Protein AF-0000000078660367 (afdb_homodimer)

Solvent-accessible surface area (backbone atoms only — not comparable to full-atom values): 18155 Å² total; per-residue (Å²): 134,78,57,42,52,46,72,55,34,45,74,37,27,48,28,30,34,44,88,49,56,69,55,36,52,47,38,38,34,71,37,34,50,36,22,35,24,38,32,41,74,70,44,60,52,44,83,22,24,36,65,85,37,79,41,81,41,31,26,25,40,30,41,22,33,45,68,86,26,30,40,34,44,38,43,75,71,57,86,40,66,42,62,78,33,76,95,57,39,44,58,52,28,72,33,31,39,29,27,62,30,91,43,56,67,60,50,52,52,17,35,53,75,37,49,29,42,68,42,33,38,28,29,35,81,94,72,12,34,38,36,30,27,34,54,26,66,70,67,80,46,62,31,39,63,47,39,36,33,43,32,18,67,26,87,66,46,67,59,54,54,48,50,45,45,59,50,30,80,77,49,84,73,66,69,45,72,35,73,61,125,133,78,55,41,53,46,74,56,34,46,75,37,26,48,28,31,33,41,88,49,56,70,58,37,53,47,38,39,36,70,38,34,49,38,21,34,24,40,33,40,72,70,43,59,51,44,84,21,23,35,66,85,37,78,40,81,40,31,26,24,41,30,42,23,32,44,67,85,27,30,39,33,43,35,43,76,71,57,87,39,66,41,62,81,33,77,94,57,39,43,56,51,27,74,33,31,39,29,26,63,30,91,43,56,67,58,49,52,52,19,34,53,74,38,48,30,40,69,41,33,39,28,31,36,82,95,72,12,34,37,37,29,25,33,54,27,64,70,67,74,39,59,32,34,64,47,41,37,32,43,32,17,68,28,88,66,46,67,60,54,52,48,50,46,44,58,51,32,79,76,50,83,72,67,69,47,72,35,74,61,124

Nearest PDB structures (foldseek):
  3gm5-assembly1_A-2  TM=8.190E-01  e=2.762E-11  Caldanaerobacter subterraneus subsp. tengcongensis MB4
  3oa4-assembly1_A-2  TM=7.201E-01  e=7.260E-07  Halalkalibacterium halodurans C-125
  7yvv-assembly1_A  TM=5.324E-01  e=6.145E-06  Amycolatopsis sp. Hca4
  3zgj-assembly2_B  TM=5.228E-01  e=5.538E-05  Streptomyces coelicolor A3(2)
  3zgj-assembly1_A  TM=4.991E-01  e=3.568E-05  Streptomyces coelicolor A3(2)

Organism: Novosphingobium aromaticivorans (strain ATCC 700278 / DSM 12444 / CCUG 56034 / CIP 105152 / NBRC 16084 / F199) (NCBI:txid279238)

Sequence (362 aa):
MTRAITQLGPVGQLAYLPQDFDAAVRYWTETMGVGPFYLMENVALGEAKYKGVPTGAVFSIAIAYWGDVQIELIRPENREPSIYTGEYAVTDGLHHICIFVESIEEARAACAEAGAEILVEGKVGADGEVIYVDPGARNGGGGPGHVIELLQNMTGADAIFQMIKDAGKDWDGTEPLRKLGMTRAITQLGPVGQLAYLPQDFDAAVRYWTETMGVGPFYLMENVALGEAKYKGVPTGAVFSIAIAYWGDVQIELIRPENREPSIYTGEYAVTDGLHHICIFVESIEEARAACAEAGAEILVEGKVGADGEVIYVDPGARNGGGGPGHVIELLQNMTGADAIFQMIKDAGKDWDGTEPLRKLG

pLDDT: mean 92.25, std 11.8, range [40.41, 98.81]

Foldseek 3Di:
DADALCRQAHQAEFEAEAPDQVVVLCCCCVVVNWFQWAKDFFDFFAQKDFQNHGKRWTKMWIWTDDVRHIYIYIGTPDAIDDCCHDPLNDHPDGSETEGEGQDVVSNVVNLVVLVWAWGMWGADPPHKIKTWTQSCVPVPDSPVHHTYMYIHDDPPVVVVVVVRHVCSPPPPSPCSYHYDD/DADALCVQAHQAEFEAEAPDQVVVLCCCCVVVNWFQWAKDFFDFFAQKDFQNHGKRWTKMWIWTDDVR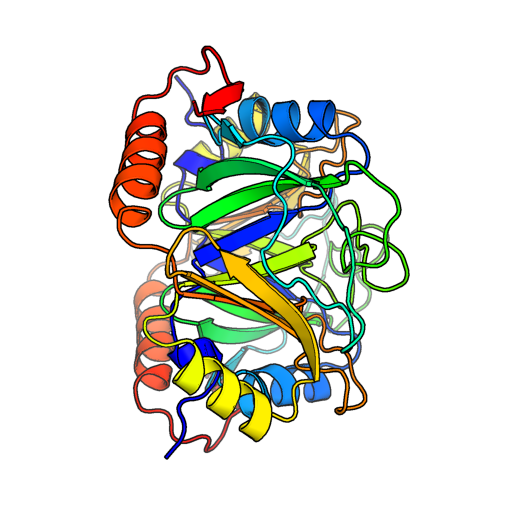HIYIYIGTPDAIDDCCHDPLNDHPDGSETEGEGQDVVSNVVNLVVLVWAWGMWGADPPHKIKTWTQSCVPVVCSPVHHTYMYIHDDPPVVVVRVVRHVCSPPPPSPCSYHYDD

InterPro domains:
  IPR029068 Glyoxalase/Bleomycin resistance protein/Dihydroxybiphenyl dioxygenase [G3DSA:3.10.180.10] (1-164)
  IPR029068 Glyoxalase/Bleomycin resistance protein/Dihydroxybiphenyl dioxygenase [SSF54593] (15-134)
  IPR037523 Vicinal oxygen chelate (VOC), core domain [PS51819] (10-153)
  IPR051785 Methylmalonyl-CoA/ethylmalonyl-CoA epimerase [PTHR43048] (7-154)

Structure (mmCIF, N/CA/C/O backbone):
data_AF-0000000078660367-model_v1
#
loop_
_entity.id
_entity.type
_entity.pdbx_description
1 polymer 'VOC domain-containing protein'
#
loop_
_atom_site.group_PDB
_atom_site.id
_atom_site.type_symbol
_atom_site.label_atom_id
_atom_site.label_alt_id
_atom_site.label_comp_id
_atom_site.label_asym_id
_atom_site.label_entity_id
_atom_site.label_seq_id
_atom_site.pdbx_PDB_ins_code
_atom_site.Cartn_x
_atom_site.Cartn_y
_atom_site.Cartn_z
_atom_site.occupancy
_atom_site.B_iso_or_equiv
_atom_site.auth_seq_id
_atom_site.auth_comp_id
_atom_site.auth_asym_id
_atom_site.auth_atom_id
_atom_site.pdbx_PDB_model_num
ATOM 1 N N . MET A 1 1 ? -22.844 -16.516 4.199 1 67.12 1 MET A N 1
ATOM 2 C CA . MET A 1 1 ? -22.547 -15.211 3.615 1 67.12 1 MET A CA 1
ATOM 3 C C . MET A 1 1 ? -21.062 -15.078 3.279 1 67.12 1 MET A C 1
ATOM 5 O O . MET A 1 1 ? -20.219 -15.469 4.07 1 67.12 1 MET A O 1
ATOM 9 N N . THR A 1 2 ? -20.703 -14.836 1.938 1 85.31 2 THR A N 1
ATOM 10 C CA . THR A 1 2 ? -19.344 -14.805 1.448 1 85.31 2 THR A CA 1
ATOM 11 C C . THR A 1 2 ? -18.594 -13.594 2.004 1 85.31 2 THR A C 1
ATOM 13 O O . THR A 1 2 ? -19.141 -12.492 2.061 1 85.31 2 THR A O 1
ATOM 16 N N . ARG A 1 3 ? -17.547 -13.93 2.586 1 92.94 3 ARG A N 1
ATOM 17 C CA . ARG A 1 3 ? -16.703 -12.852 3.102 1 92.94 3 ARG A CA 1
ATOM 18 C C . ARG A 1 3 ? -16.312 -11.883 1.99 1 92.94 3 ARG A C 1
ATOM 20 O O . ARG A 1 3 ? -16.125 -12.289 0.841 1 92.94 3 ARG A O 1
ATOM 27 N N . ALA A 1 4 ? -16.266 -10.57 2.363 1 95 4 ALA A N 1
ATOM 28 C CA . ALA A 1 4 ? -15.727 -9.594 1.421 1 95 4 ALA A CA 1
ATOM 29 C C . ALA A 1 4 ? -14.242 -9.844 1.174 1 95 4 ALA A C 1
ATOM 31 O O . ALA A 1 4 ? -13.578 -10.516 1.965 1 95 4 ALA A O 1
ATOM 32 N N . ILE A 1 5 ? -13.711 -9.273 0.104 1 95.81 5 ILE A N 1
ATOM 33 C CA . ILE A 1 5 ? -12.352 -9.523 -0.348 1 95.81 5 ILE A CA 1
ATOM 34 C C . ILE A 1 5 ? -11.367 -9.164 0.76 1 95.81 5 ILE A C 1
ATOM 36 O O . ILE A 1 5 ? -10.477 -9.953 1.09 1 95.81 5 ILE A O 1
ATOM 40 N N . THR A 1 6 ? -11.516 -7.992 1.412 1 95.88 6 THR A N 1
ATOM 41 C CA . THR A 1 6 ? -10.539 -7.531 2.391 1 95.88 6 THR A CA 1
ATOM 42 C C . THR A 1 6 ? -10.672 -8.305 3.699 1 95.88 6 THR A C 1
ATOM 44 O O . THR A 1 6 ? -9.789 -8.25 4.559 1 95.88 6 THR A O 1
ATOM 47 N N . GLN A 1 7 ? -11.758 -9.031 3.885 1 96.31 7 GLN A N 1
ATOM 48 C CA . GLN A 1 7 ? -11.953 -9.852 5.078 1 96.31 7 GLN A CA 1
ATOM 49 C C . GLN A 1 7 ? -11.172 -11.156 4.977 1 96.31 7 GLN A C 1
ATOM 51 O O . GLN A 1 7 ? -11.031 -11.875 5.969 1 96.31 7 GLN A O 1
ATOM 56 N N . LEU A 1 8 ? -10.656 -11.445 3.803 1 97.88 8 LEU A N 1
ATOM 57 C CA . LEU A 1 8 ? -9.953 -12.695 3.584 1 97.88 8 LEU A CA 1
ATOM 58 C C . LEU A 1 8 ? -8.539 -12.625 4.152 1 97.88 8 LEU A C 1
ATOM 60 O O . LEU A 1 8 ? -7.871 -13.656 4.301 1 97.88 8 LEU A O 1
ATOM 64 N N . GLY A 1 9 ? -8.055 -11.43 4.488 1 97.88 9 GLY A N 1
ATOM 65 C CA . GLY A 1 9 ? -6.738 -11.25 5.078 1 97.88 9 GLY A CA 1
ATOM 66 C C . GLY A 1 9 ? -6.27 -9.805 5.062 1 97.88 9 GLY A C 1
ATOM 67 O O . GLY A 1 9 ? -6.871 -8.961 4.402 1 97.88 9 GLY A O 1
ATOM 68 N N . PRO A 1 10 ? -5.25 -9.539 5.801 1 97.75 10 PRO A N 1
ATOM 69 C CA . PRO A 1 10 ? -4.684 -8.188 5.836 1 97.75 10 PRO A CA 1
ATOM 70 C C . PRO A 1 10 ? -3.918 -7.832 4.562 1 97.75 10 PRO A C 1
ATOM 72 O O . PRO A 1 10 ? -3.756 -8.68 3.682 1 97.75 10 PRO A O 1
ATOM 75 N N . VAL A 1 11 ? -3.562 -6.535 4.441 1 97.19 11 VAL A N 1
ATOM 76 C CA . VAL A 1 11 ? -2.576 -6.145 3.441 1 97.19 11 VAL A CA 1
ATOM 77 C C . VAL A 1 11 ? -1.27 -6.898 3.682 1 97.19 11 VAL A C 1
ATOM 79 O O . VAL A 1 11 ? -0.495 -6.547 4.574 1 97.19 11 VAL A O 1
ATOM 82 N N . GLY A 1 12 ? -1.023 -7.848 2.865 1 97.88 12 GLY A N 1
ATOM 83 C CA . GLY A 1 12 ? 0.126 -8.711 3.098 1 97.88 12 GLY A CA 1
ATOM 84 C C . GLY A 1 12 ? 1.366 -8.266 2.346 1 97.88 12 GLY A C 1
ATOM 85 O O . GLY A 1 12 ? 2.49 -8.531 2.777 1 97.88 12 GLY A O 1
ATOM 86 N N . GLN A 1 13 ? 1.121 -7.648 1.199 1 97.81 13 GLN A N 1
ATOM 87 C CA . GLN A 1 13 ? 2.232 -7.324 0.311 1 97.81 13 GLN A CA 1
ATOM 88 C C . GLN A 1 13 ? 1.899 -6.129 -0.577 1 97.81 13 GLN A C 1
ATOM 90 O O . GLN A 1 13 ? 0.788 -6.031 -1.102 1 97.81 13 GLN A O 1
ATOM 95 N N . LEU A 1 14 ? 2.758 -5.262 -0.644 1 95.25 14 LEU A N 1
ATOM 96 C CA . LEU A 1 14 ? 2.777 -4.227 -1.671 1 95.25 14 LEU A CA 1
ATOM 97 C C . LEU A 1 14 ? 3.791 -4.559 -2.76 1 95.25 14 LEU A C 1
ATOM 99 O O . LEU A 1 14 ? 4.996 -4.613 -2.498 1 95.25 14 LEU A O 1
ATOM 103 N N . ALA A 1 15 ? 3.281 -4.723 -3.969 1 94.88 15 ALA A N 1
ATOM 104 C CA . ALA A 1 15 ? 4.141 -5.176 -5.059 1 94.88 15 ALA A CA 1
ATOM 105 C C . ALA A 1 15 ? 4.336 -4.074 -6.098 1 94.88 15 ALA A C 1
ATOM 107 O O . ALA A 1 15 ? 3.393 -3.355 -6.43 1 94.88 15 ALA A O 1
ATOM 108 N N . TYR A 1 16 ? 5.516 -4.004 -6.582 1 92.19 16 TYR A N 1
ATOM 109 C CA . TYR A 1 16 ? 5.895 -2.986 -7.559 1 92.19 16 TYR A CA 1
ATOM 110 C C . TYR A 1 16 ? 6.523 -3.623 -8.789 1 92.19 16 TYR A C 1
ATOM 112 O O . TYR A 1 16 ? 7.184 -4.66 -8.695 1 92.19 16 TYR A O 1
ATOM 120 N N . LEU A 1 17 ? 6.316 -2.963 -9.914 1 91.81 17 LEU A N 1
ATOM 121 C CA . LEU A 1 17 ? 6.875 -3.336 -11.211 1 91.81 17 LEU A CA 1
ATOM 122 C C . LEU A 1 17 ? 7.785 -2.234 -11.742 1 91.81 17 LEU A C 1
ATOM 124 O O . LEU A 1 17 ? 7.402 -1.497 -12.656 1 91.81 17 LEU A O 1
ATOM 128 N N . PRO A 1 18 ? 9.023 -2.186 -11.18 1 91.38 18 PRO A N 1
ATOM 129 C CA . PRO A 1 18 ? 9.898 -1.071 -11.555 1 91.38 18 PRO A CA 1
ATOM 130 C C . PRO A 1 18 ? 10.398 -1.171 -13 1 91.38 18 PRO A C 1
ATOM 132 O O . PRO A 1 18 ? 10.672 -2.271 -13.484 1 91.38 18 PRO A O 1
ATOM 135 N N . GLN A 1 19 ? 10.539 0.002 -13.648 1 89.62 19 GLN A N 1
ATOM 136 C CA . GLN A 1 19 ? 11.18 0.055 -14.961 1 89.62 19 GLN A CA 1
ATOM 137 C C . GLN A 1 19 ? 12.664 -0.269 -14.859 1 89.62 19 GLN A C 1
ATOM 139 O O . GLN A 1 19 ? 13.242 -0.867 -15.766 1 89.62 19 GLN A O 1
ATOM 144 N N . ASP A 1 20 ? 13.25 0.177 -13.82 1 90.31 20 ASP A N 1
ATOM 145 C CA . ASP A 1 20 ? 14.648 -0.1 -13.484 1 90.31 20 ASP A CA 1
ATOM 146 C C . ASP A 1 20 ? 14.75 -0.875 -12.172 1 90.31 20 ASP A C 1
ATOM 148 O O . ASP A 1 20 ? 14.719 -0.282 -11.094 1 90.31 20 ASP A O 1
ATOM 152 N N . PHE A 1 21 ? 14.898 -2.168 -12.289 1 92.56 21 PHE A N 1
ATOM 153 C CA . PHE A 1 21 ? 14.859 -3.08 -11.156 1 92.56 21 PHE A CA 1
ATOM 154 C C . PHE A 1 21 ? 15.961 -2.746 -10.156 1 92.56 21 PHE A C 1
ATOM 156 O O . PHE A 1 21 ? 15.703 -2.621 -8.953 1 92.56 21 PHE A O 1
ATOM 163 N N . ASP A 1 22 ? 17.156 -2.562 -10.633 1 92.62 22 ASP A N 1
ATOM 164 C CA . ASP A 1 22 ? 18.297 -2.303 -9.758 1 92.62 22 ASP A CA 1
ATOM 165 C C . ASP A 1 22 ? 18.141 -0.972 -9.031 1 92.62 22 ASP A C 1
ATOM 167 O O . ASP A 1 22 ? 18.469 -0.864 -7.848 1 92.62 22 ASP A O 1
ATOM 171 N N . ALA A 1 23 ? 17.641 0.044 -9.703 1 91.12 23 ALA A N 1
ATOM 172 C CA . ALA A 1 23 ? 17.375 1.334 -9.07 1 91.12 23 ALA A CA 1
ATOM 173 C C . ALA A 1 23 ? 16.328 1.203 -7.969 1 91.12 23 ALA A C 1
ATOM 175 O O . ALA A 1 23 ? 16.422 1.855 -6.926 1 91.12 23 ALA A O 1
ATOM 176 N N . ALA A 1 24 ? 15.328 0.382 -8.219 1 92 24 ALA A N 1
ATOM 177 C CA . ALA A 1 24 ? 14.289 0.166 -7.215 1 92 24 ALA A CA 1
ATOM 178 C C . ALA A 1 24 ? 14.859 -0.514 -5.977 1 92 24 ALA A C 1
ATOM 180 O O . ALA A 1 24 ? 14.516 -0.147 -4.848 1 92 24 ALA A O 1
ATOM 181 N N . VAL A 1 25 ? 15.68 -1.506 -6.207 1 93.38 25 VAL A N 1
ATOM 182 C CA . VAL A 1 25 ? 16.312 -2.174 -5.074 1 93.38 25 VAL A CA 1
ATOM 183 C C . VAL A 1 25 ? 17.094 -1.156 -4.246 1 93.38 25 VAL A C 1
ATOM 185 O O . VAL A 1 25 ? 16.984 -1.128 -3.018 1 93.38 25 VAL A O 1
ATOM 188 N N . ARG A 1 26 ? 17.859 -0.319 -4.887 1 92.75 26 ARG A N 1
ATOM 189 C CA . ARG A 1 26 ? 18.641 0.693 -4.188 1 92.75 26 ARG A CA 1
ATOM 190 C C . ARG A 1 26 ? 17.75 1.658 -3.426 1 92.75 26 ARG A C 1
ATOM 192 O O . ARG A 1 26 ? 18.016 1.989 -2.27 1 92.75 26 ARG A O 1
ATOM 199 N N . TYR A 1 27 ? 16.703 2.062 -4.043 1 91.56 27 TYR A N 1
ATOM 200 C CA . TYR A 1 27 ? 15.758 2.982 -3.408 1 91.56 27 TYR A CA 1
ATOM 201 C C . TYR A 1 27 ? 15.188 2.385 -2.127 1 91.56 27 TYR A C 1
ATOM 203 O O . TYR A 1 27 ? 15.227 3.02 -1.069 1 91.56 27 TYR A O 1
ATOM 211 N N . TRP A 1 28 ? 14.719 1.203 -2.225 1 94 28 TRP A N 1
ATOM 212 C CA . TRP A 1 28 ? 14.023 0.6 -1.092 1 94 28 TRP A CA 1
ATOM 213 C C . TRP A 1 28 ? 15 0.249 0.024 1 94 28 TRP A C 1
ATOM 215 O O . TRP A 1 28 ? 14.648 0.316 1.206 1 94 28 TRP A O 1
ATOM 225 N N . THR A 1 29 ? 16.234 -0.074 -0.363 1 94.94 29 THR A N 1
ATOM 226 C CA . THR A 1 29 ? 17.203 -0.471 0.658 1 94.94 29 THR A CA 1
ATOM 227 C C . THR A 1 29 ? 17.922 0.748 1.226 1 94.94 29 THR A C 1
ATOM 229 O O . THR A 1 29 ? 17.859 1.008 2.43 1 94.94 29 THR A O 1
ATOM 232 N N . GLU A 1 30 ? 18.406 1.615 0.394 1 92.38 30 GLU A N 1
ATOM 233 C CA . GLU A 1 30 ? 19.281 2.695 0.831 1 92.38 30 GLU A CA 1
ATOM 234 C C . GLU A 1 30 ? 18.484 3.912 1.281 1 92.38 30 GLU A C 1
ATOM 236 O O . GLU A 1 30 ? 18.875 4.613 2.217 1 92.38 30 GLU A O 1
ATOM 241 N N . THR A 1 31 ? 17.391 4.188 0.609 1 92.38 31 THR A N 1
ATOM 242 C CA . THR A 1 31 ? 16.609 5.379 0.925 1 92.38 31 THR A CA 1
ATOM 243 C C . THR A 1 31 ? 15.547 5.066 1.972 1 92.38 31 THR A C 1
ATOM 245 O O . THR A 1 31 ? 15.461 5.746 2.996 1 92.38 31 THR A O 1
ATOM 248 N N . MET A 1 32 ? 14.852 4.004 1.789 1 93.94 32 MET A N 1
ATOM 249 C CA . MET A 1 32 ? 13.703 3.713 2.645 1 93.94 32 MET A CA 1
ATOM 250 C C . MET A 1 32 ? 14.117 2.84 3.826 1 93.94 32 MET A C 1
ATOM 252 O O . MET A 1 32 ? 13.461 2.857 4.871 1 93.94 32 MET A O 1
ATOM 256 N N . GLY A 1 33 ? 15.133 1.981 3.619 1 94.25 33 GLY A N 1
ATOM 257 C CA . GLY A 1 33 ? 15.617 1.133 4.699 1 94.25 33 GLY A CA 1
ATOM 258 C C . GLY A 1 33 ? 14.961 -0.235 4.719 1 94.25 33 GLY A C 1
ATOM 259 O O . GLY A 1 33 ? 15.023 -0.943 5.727 1 94.25 33 GLY A O 1
ATOM 260 N N . VAL A 1 34 ? 14.352 -0.598 3.66 1 96 34 VAL A N 1
ATOM 261 C CA . VAL A 1 34 ? 13.734 -1.914 3.547 1 96 34 VAL A CA 1
ATOM 262 C C . VAL A 1 34 ? 14.758 -2.926 3.039 1 96 34 VAL A C 1
ATOM 264 O O . VAL A 1 34 ? 15.383 -2.715 1.999 1 96 34 VAL A O 1
ATOM 267 N N . GLY A 1 35 ? 14.938 -4.098 3.744 1 97.25 35 GLY A N 1
ATOM 268 C CA . GLY A 1 35 ? 15.859 -5.129 3.291 1 97.25 35 GLY A CA 1
ATOM 269 C C . GLY A 1 35 ? 16.234 -6.109 4.383 1 97.25 35 GLY A C 1
ATOM 270 O O . GLY A 1 35 ? 15.797 -5.977 5.527 1 97.25 35 GLY A O 1
ATOM 271 N N . PRO A 1 36 ? 17.109 -7.125 4.105 1 98.25 36 PRO A N 1
ATOM 272 C CA . PRO A 1 36 ? 17.547 -7.414 2.738 1 98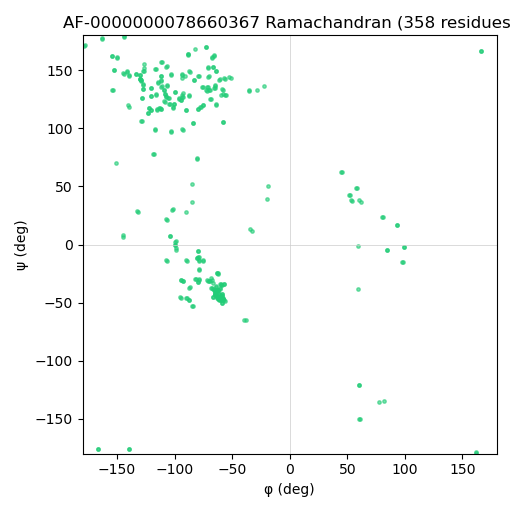.25 36 PRO A CA 1
ATOM 273 C C . PRO A 1 36 ? 16.438 -8.023 1.875 1 98.25 36 PRO A C 1
ATOM 275 O O . PRO A 1 36 ? 15.477 -8.578 2.404 1 98.25 36 PRO A O 1
ATOM 278 N N . PHE A 1 37 ? 16.562 -7.773 0.593 1 98.44 37 PHE A N 1
ATOM 279 C CA . PHE A 1 37 ? 15.68 -8.445 -0.356 1 98.44 37 PHE A CA 1
ATOM 280 C C . PHE A 1 37 ? 16.203 -9.836 -0.688 1 98.44 37 PHE A C 1
ATOM 282 O O . PHE A 1 37 ? 17.406 -10.031 -0.841 1 98.44 37 PHE A O 1
ATOM 289 N N . TYR A 1 38 ? 15.289 -10.781 -0.82 1 98.62 38 TYR A N 1
ATOM 290 C CA . TYR A 1 38 ? 15.594 -12.125 -1.308 1 98.62 38 TYR A CA 1
ATOM 291 C C . TYR A 1 38 ? 15.023 -12.336 -2.707 1 98.62 38 TYR A C 1
ATOM 293 O O . TYR A 1 38 ? 13.812 -12.219 -2.916 1 98.62 38 TYR A O 1
ATOM 301 N N . LEU A 1 39 ? 15.875 -12.68 -3.604 1 98.38 39 LEU A N 1
ATOM 302 C CA . LEU A 1 39 ? 15.57 -12.766 -5.027 1 98.38 39 LEU A CA 1
ATOM 303 C C . LEU A 1 39 ? 15.234 -14.203 -5.426 1 98.38 39 LEU A C 1
ATOM 305 O O . LEU A 1 39 ? 15.961 -15.133 -5.074 1 98.38 39 LEU A O 1
ATOM 309 N N . MET A 1 40 ? 14.133 -14.367 -6.02 1 97.12 40 MET A N 1
ATOM 310 C CA . MET A 1 40 ? 13.727 -15.586 -6.707 1 97.12 40 MET A CA 1
ATOM 311 C C . MET A 1 40 ? 13.609 -15.359 -8.211 1 97.12 40 MET A C 1
ATOM 313 O O . MET A 1 40 ? 12.742 -14.609 -8.656 1 97.12 40 MET A O 1
ATOM 317 N N . GLU A 1 41 ? 14.406 -16.047 -8.961 1 97.25 41 GLU A N 1
ATOM 318 C CA . GLU A 1 41 ? 14.5 -15.734 -10.383 1 97.25 41 GLU A CA 1
ATOM 319 C C . GLU A 1 41 ? 13.734 -16.75 -11.219 1 97.25 41 GLU A C 1
ATOM 321 O O . GLU A 1 41 ? 13.617 -17.922 -10.828 1 97.25 41 GLU A O 1
ATOM 326 N N . ASN A 1 42 ? 13.195 -16.234 -12.273 1 97.12 42 ASN A N 1
ATOM 327 C CA . ASN A 1 42 ? 12.57 -17.016 -13.328 1 97.12 42 ASN A CA 1
ATOM 328 C C . ASN A 1 42 ? 11.43 -17.875 -12.789 1 97.12 42 ASN A C 1
ATOM 330 O O . ASN A 1 42 ? 11.375 -19.078 -13.039 1 97.12 42 ASN A O 1
ATOM 334 N N . VAL A 1 43 ? 10.617 -17.234 -12.047 1 96.81 43 VAL A N 1
ATOM 335 C CA . VAL A 1 43 ? 9.406 -17.844 -11.516 1 96.81 43 VAL A CA 1
ATOM 336 C C . VAL A 1 43 ? 8.391 -18.047 -12.641 1 96.81 43 VAL A C 1
ATOM 338 O O . VAL A 1 43 ? 8.18 -17.156 -13.461 1 96.81 43 VAL A O 1
ATOM 341 N N . ALA A 1 44 ? 7.82 -19.234 -12.719 1 97.12 44 ALA A N 1
ATOM 342 C CA . ALA A 1 44 ? 6.715 -19.562 -13.617 1 97.12 44 ALA A CA 1
ATOM 343 C C . ALA A 1 44 ? 5.566 -20.219 -12.859 1 97.12 44 ALA A C 1
ATOM 345 O O . ALA A 1 44 ? 5.77 -21.219 -12.148 1 97.12 44 ALA A O 1
ATOM 346 N N . LEU A 1 45 ? 4.426 -19.656 -13.008 1 98.06 45 LEU A N 1
ATOM 347 C CA . LEU A 1 45 ? 3.262 -20.281 -12.391 1 98.06 45 LEU A CA 1
ATOM 348 C C . LEU A 1 45 ? 2.875 -21.562 -13.117 1 98.06 45 LEU A C 1
ATOM 350 O O . LEU A 1 45 ? 2.924 -21.625 -14.344 1 98.06 45 LEU A O 1
ATOM 354 N N . GLY A 1 46 ? 2.584 -22.625 -12.367 1 98.31 46 GLY A N 1
ATOM 355 C CA . GLY A 1 46 ? 2.025 -23.812 -12.984 1 98.31 46 GLY A CA 1
ATOM 356 C C . GLY A 1 46 ? 0.646 -23.578 -13.578 1 98.31 46 GLY A C 1
ATOM 357 O O . GLY A 1 46 ? -0.186 -22.891 -12.977 1 98.31 46 GLY A O 1
ATOM 358 N N . GLU A 1 47 ? 0.392 -24.109 -14.797 1 98.25 47 GLU A N 1
ATOM 359 C CA . GLU A 1 47 ? -0.901 -24.016 -15.461 1 98.25 47 GLU A CA 1
ATOM 360 C C . GLU A 1 47 ? -1.359 -22.562 -15.562 1 98.25 47 GLU A C 1
ATOM 362 O O . GLU A 1 47 ? -2.545 -22.266 -15.391 1 98.25 47 GLU A O 1
ATOM 367 N N . ALA A 1 48 ? -0.449 -21.734 -15.789 1 98.38 48 ALA A N 1
ATOM 368 C CA . ALA A 1 48 ? -0.7 -20.297 -15.766 1 98.38 48 ALA A CA 1
ATOM 369 C C . ALA A 1 48 ? -1.665 -19.891 -16.875 1 98.38 48 ALA A C 1
ATOM 371 O O . ALA A 1 48 ? -1.52 -20.328 -18.031 1 98.38 48 ALA A O 1
ATOM 372 N N . LYS A 1 49 ? -2.652 -19.062 -16.547 1 98.69 49 LYS A N 1
ATOM 373 C CA . LYS A 1 49 ? -3.537 -18.438 -17.516 1 98.69 49 LYS A CA 1
ATOM 374 C C . LYS A 1 49 ? -3.623 -16.938 -17.297 1 98.69 49 L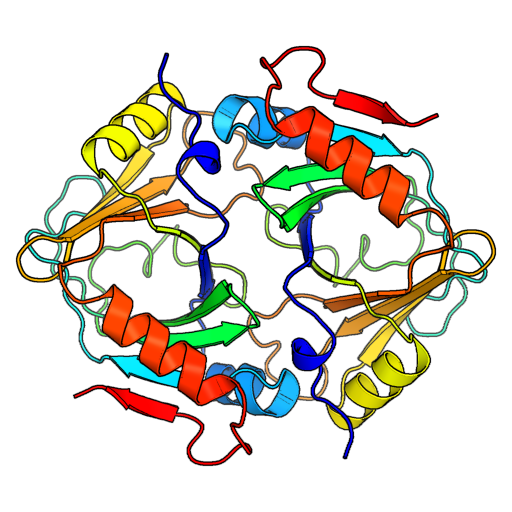YS A C 1
ATOM 376 O O . LYS A 1 49 ? -3.631 -16.469 -16.156 1 98.69 49 LYS A O 1
ATOM 381 N N . TYR A 1 50 ? -3.662 -16.203 -18.328 1 97.88 50 TYR A N 1
ATOM 382 C CA . TYR A 1 50 ? -3.977 -14.773 -18.375 1 97.88 50 TYR A CA 1
ATOM 383 C C . TYR A 1 50 ? -5.262 -14.523 -19.141 1 97.88 50 TYR A C 1
ATOM 385 O O . TYR A 1 50 ? -5.348 -14.836 -20.328 1 97.88 50 TYR A O 1
ATOM 393 N N . LYS A 1 51 ? -6.184 -14.039 -18.469 1 95.81 51 LYS A N 1
ATOM 394 C CA . LYS A 1 51 ? -7.516 -13.812 -19.016 1 95.81 51 LYS A CA 1
ATOM 395 C C . LYS A 1 51 ? -8.055 -15.078 -19.688 1 95.81 51 LYS A C 1
ATOM 397 O O . LYS A 1 51 ? -8.578 -15.023 -20.797 1 95.81 51 LYS A O 1
ATOM 402 N N . GLY A 1 52 ? -7.812 -16.109 -18.984 1 97.69 52 GLY A N 1
ATOM 403 C CA . GLY A 1 52 ? -8.398 -17.391 -19.375 1 97.69 52 GLY A CA 1
ATOM 404 C C . GLY A 1 52 ? -7.59 -18.125 -20.422 1 97.69 52 GLY A C 1
ATOM 405 O O . GLY A 1 52 ? -7.902 -19.266 -20.766 1 97.69 52 GLY A O 1
ATOM 406 N N . VAL A 1 53 ? -6.535 -17.516 -20.922 1 98.25 53 VAL A N 1
ATOM 407 C CA . VAL A 1 53 ? -5.719 -18.109 -21.984 1 98.25 53 VAL A CA 1
ATOM 408 C C . VAL A 1 53 ? -4.375 -18.547 -21.406 1 98.25 53 VAL A C 1
ATOM 410 O O . VAL A 1 53 ? -3.701 -17.781 -20.719 1 98.25 53 VAL A O 1
ATOM 413 N N . PRO A 1 54 ? -3.99 -19.828 -21.688 1 98.56 54 PRO A N 1
ATOM 414 C CA . PRO A 1 54 ? -2.688 -20.281 -21.188 1 98.56 54 PRO A CA 1
ATOM 415 C C . PRO A 1 54 ? -1.557 -19.312 -21.562 1 98.56 54 PRO A C 1
ATOM 417 O O . PRO A 1 54 ? -1.547 -18.766 -22.672 1 98.56 54 PRO A O 1
ATOM 420 N N . THR A 1 55 ? -0.57 -19.109 -20.672 1 98.25 55 THR A N 1
ATOM 421 C CA . THR A 1 55 ? 0.562 -18.219 -20.906 1 98.25 55 THR A CA 1
ATOM 422 C C . THR A 1 55 ? 1.85 -18.828 -20.344 1 98.25 55 THR A C 1
ATOM 424 O O . THR A 1 55 ? 1.816 -19.609 -19.391 1 98.25 55 THR A O 1
ATOM 427 N N . GLY A 1 56 ? 2.92 -18.516 -20.953 1 98.06 56 GLY A N 1
ATOM 428 C CA . GLY A 1 56 ? 4.238 -18.938 -20.5 1 98.06 56 GLY A CA 1
ATOM 429 C C . GLY A 1 56 ? 4.996 -17.828 -19.797 1 98.06 56 GLY A C 1
ATOM 430 O O . GLY A 1 56 ? 6.223 -17.75 -19.891 1 98.06 56 GLY A O 1
ATOM 431 N N . ALA A 1 57 ? 4.316 -16.906 -19.141 1 98.06 57 ALA A N 1
ATOM 432 C CA . ALA A 1 57 ? 4.938 -15.766 -18.469 1 98.06 57 ALA A CA 1
ATOM 433 C C . ALA A 1 57 ? 5.949 -16.219 -17.422 1 98.06 57 ALA A C 1
ATOM 435 O O . ALA A 1 57 ? 5.684 -17.141 -16.656 1 98.06 57 ALA A O 1
ATOM 436 N N . VAL A 1 58 ? 7.09 -15.602 -17.453 1 98.31 58 VAL A N 1
ATOM 437 C CA . VAL A 1 58 ? 8.172 -15.844 -16.516 1 98.31 58 VAL A CA 1
ATOM 438 C C . VAL A 1 58 ? 8.633 -14.523 -15.898 1 98.31 58 VAL A C 1
ATOM 440 O O . VAL A 1 58 ? 8.766 -13.523 -16.609 1 98.31 58 VAL A O 1
ATOM 443 N N . PHE A 1 59 ? 8.875 -14.516 -14.617 1 97.88 59 PHE A N 1
ATOM 444 C CA . PHE A 1 59 ? 9.289 -13.289 -13.945 1 97.88 59 PHE A CA 1
ATOM 445 C C . PHE A 1 59 ? 10.18 -13.602 -12.75 1 97.88 59 PHE A C 1
ATOM 447 O O . PHE A 1 59 ? 10.25 -14.75 -12.305 1 97.88 59 PHE A O 1
ATOM 454 N N . SER A 1 60 ? 10.891 -12.633 -12.328 1 97.94 60 SER A N 1
ATOM 455 C CA . SER A 1 60 ? 11.68 -12.672 -11.102 1 97.94 60 SER A CA 1
ATOM 456 C C . SER A 1 60 ? 11.117 -11.727 -10.055 1 97.94 60 SER A C 1
ATOM 458 O O . SER A 1 60 ? 10.555 -10.68 -10.391 1 97.94 60 SER A O 1
ATOM 460 N N . ILE A 1 61 ? 11.203 -12.133 -8.773 1 97.81 61 ILE A N 1
ATOM 461 C CA . ILE A 1 61 ? 10.703 -11.289 -7.691 1 97.81 61 ILE A CA 1
ATOM 462 C C . ILE A 1 61 ? 11.773 -11.148 -6.609 1 97.81 61 ILE A C 1
ATOM 464 O O . ILE A 1 61 ? 12.586 -12.055 -6.41 1 97.81 61 ILE A O 1
ATOM 468 N N . ALA A 1 62 ? 11.836 -10.047 -5.992 1 98.06 62 ALA A N 1
ATOM 469 C CA . ALA A 1 62 ? 12.602 -9.797 -4.777 1 98.06 62 ALA A CA 1
ATOM 470 C C . ALA A 1 62 ? 11.695 -9.344 -3.639 1 98.06 62 ALA A C 1
ATOM 472 O O . ALA A 1 62 ? 10.906 -8.414 -3.801 1 98.06 62 ALA A O 1
ATOM 473 N N . ILE A 1 63 ? 11.797 -10.023 -2.488 1 98.5 63 ILE A N 1
ATOM 474 C CA . ILE A 1 63 ? 10.883 -9.766 -1.385 1 98.5 63 ILE A CA 1
ATOM 475 C C . ILE A 1 63 ? 11.672 -9.312 -0.154 1 98.5 63 ILE A C 1
ATOM 477 O O . ILE A 1 63 ? 12.719 -9.883 0.159 1 98.5 63 ILE A O 1
ATOM 481 N N . ALA A 1 64 ? 11.258 -8.336 0.502 1 98.38 64 ALA A N 1
ATOM 482 C CA . ALA A 1 64 ? 11.672 -7.879 1.826 1 98.38 64 ALA A CA 1
ATOM 483 C C . ALA A 1 64 ? 10.477 -7.426 2.65 1 98.38 64 ALA A C 1
ATOM 485 O O . ALA A 1 64 ? 9.328 -7.594 2.23 1 98.38 64 ALA A O 1
ATOM 486 N N . TYR A 1 65 ? 10.742 -6.902 3.883 1 98.44 65 TYR A N 1
ATOM 487 C CA . TYR A 1 65 ? 9.617 -6.551 4.75 1 98.44 65 TYR A CA 1
ATOM 488 C C . TYR A 1 65 ? 9.742 -5.117 5.25 1 98.44 65 TYR A C 1
ATOM 490 O O . TYR A 1 65 ? 10.836 -4.672 5.605 1 98.44 65 TYR A O 1
ATOM 498 N N . TRP A 1 66 ? 8.703 -4.402 5.191 1 97.5 66 TRP A N 1
ATOM 499 C CA . TRP A 1 66 ? 8.414 -3.199 5.969 1 97.5 66 TRP A CA 1
ATOM 500 C C . TRP A 1 66 ? 7.438 -3.502 7.098 1 97.5 66 TRP A C 1
ATOM 502 O O . TRP A 1 66 ? 6.223 -3.516 6.887 1 97.5 66 TRP A O 1
ATOM 512 N N . GLY A 1 67 ? 7.996 -3.732 8.344 1 96.62 67 GLY A N 1
ATOM 513 C CA . GLY A 1 67 ? 7.148 -4.309 9.375 1 96.62 67 GLY A CA 1
ATOM 514 C C . GLY A 1 67 ? 6.59 -5.668 9 1 96.62 67 GLY A C 1
ATOM 515 O O . GLY A 1 67 ? 7.348 -6.574 8.641 1 96.62 67 GLY A O 1
ATOM 516 N N . ASP A 1 68 ? 5.289 -5.773 8.977 1 97.19 68 ASP A N 1
ATOM 517 C CA . ASP A 1 68 ? 4.645 -7.047 8.68 1 97.19 68 ASP A CA 1
ATOM 518 C C . ASP A 1 68 ? 4.195 -7.109 7.223 1 97.19 68 ASP A C 1
ATOM 520 O O . ASP A 1 68 ? 3.678 -8.133 6.77 1 97.19 68 ASP A O 1
ATOM 524 N N . VAL A 1 69 ? 4.414 -6.082 6.477 1 98.12 69 VAL A N 1
ATOM 525 C CA . VAL A 1 69 ? 3.992 -6.027 5.078 1 98.12 69 VAL A CA 1
ATOM 526 C C . VAL A 1 69 ? 5.176 -6.344 4.168 1 98.12 69 VAL A C 1
ATOM 528 O O . VAL A 1 69 ? 6.258 -5.777 4.324 1 98.12 69 VAL A O 1
ATOM 531 N N . GLN A 1 70 ? 4.996 -7.219 3.219 1 98.31 70 GLN A N 1
ATOM 532 C CA . GLN A 1 70 ? 6.035 -7.504 2.234 1 98.31 70 GLN A CA 1
ATOM 533 C C . GLN A 1 70 ? 6.129 -6.391 1.195 1 98.31 70 GLN A C 1
ATOM 535 O O . GLN A 1 70 ? 5.105 -5.879 0.732 1 98.31 70 GLN A O 1
ATOM 540 N N . ILE A 1 71 ? 7.297 -6.016 0.898 1 96.56 71 ILE A N 1
ATOM 541 C CA . ILE A 1 71 ? 7.586 -5.238 -0.302 1 96.56 71 ILE A CA 1
ATOM 542 C C . ILE A 1 71 ? 8.141 -6.156 -1.389 1 96.56 71 ILE A C 1
ATOM 544 O O . ILE A 1 71 ? 9.156 -6.828 -1.182 1 96.56 71 ILE A O 1
ATOM 548 N N . GLU A 1 72 ? 7.477 -6.199 -2.498 1 97.31 72 GLU A N 1
ATOM 549 C CA . GLU A 1 72 ? 7.898 -7.055 -3.604 1 97.31 72 GLU A CA 1
ATOM 550 C C . GLU A 1 72 ? 8.273 -6.23 -4.828 1 97.31 72 GLU A C 1
ATOM 552 O O . GLU A 1 72 ? 7.539 -5.324 -5.227 1 97.31 72 GLU A O 1
ATOM 557 N N . LEU A 1 73 ? 9.422 -6.508 -5.34 1 95.25 73 LEU A N 1
ATOM 558 C CA . LEU A 1 73 ? 9.875 -5.953 -6.613 1 95.25 73 LEU A CA 1
ATOM 559 C C . LEU A 1 73 ? 9.867 -7.02 -7.703 1 95.25 73 LEU A C 1
ATOM 561 O O . LEU A 1 73 ? 10.43 -8.102 -7.52 1 95.25 73 LEU A O 1
ATOM 565 N N . ILE A 1 74 ? 9.234 -6.727 -8.812 1 96.31 74 ILE A N 1
ATOM 566 C CA . ILE A 1 74 ? 9.023 -7.715 -9.867 1 96.31 74 ILE A CA 1
ATOM 567 C C . ILE A 1 74 ? 9.789 -7.305 -11.125 1 96.31 74 ILE A C 1
ATOM 569 O O . ILE A 1 74 ? 9.805 -6.129 -11.492 1 96.31 74 ILE A O 1
ATOM 573 N N . ARG A 1 75 ? 10.391 -8.234 -11.773 1 96.12 75 ARG A N 1
ATOM 574 C CA . ARG A 1 75 ? 11.055 -8.078 -13.07 1 96.12 75 ARG A CA 1
ATOM 575 C C . ARG A 1 75 ? 10.578 -9.133 -14.062 1 96.12 75 ARG A C 1
ATOM 577 O O . ARG A 1 75 ? 10.922 -10.312 -13.93 1 96.12 75 ARG A O 1
ATOM 584 N N . PRO A 1 76 ? 9.742 -8.719 -15.047 1 96.81 76 PRO A N 1
ATOM 585 C CA . PRO A 1 76 ? 9.383 -9.695 -16.078 1 96.81 76 PRO A CA 1
ATOM 586 C C . PRO A 1 76 ? 10.594 -10.203 -16.859 1 96.81 76 PRO A C 1
ATOM 588 O O . PRO A 1 76 ? 11.523 -9.438 -17.125 1 96.81 76 PRO A O 1
ATOM 591 N N . GLU A 1 77 ? 10.555 -11.492 -17.172 1 98 77 GLU A N 1
ATOM 592 C CA . GLU A 1 77 ? 11.703 -12.094 -17.844 1 98 77 GLU A CA 1
ATOM 593 C C . GLU A 1 77 ? 11.391 -12.375 -19.312 1 98 77 GLU A C 1
ATOM 595 O O . GLU A 1 77 ? 12.289 -12.719 -20.078 1 98 77 GLU A O 1
ATOM 600 N N . ASN A 1 78 ? 10.148 -12.32 -19.672 1 97.44 78 ASN A N 1
ATOM 601 C CA . ASN A 1 78 ? 9.727 -12.422 -21.062 1 97.44 78 ASN A CA 1
ATOM 602 C C . ASN A 1 78 ? 8.531 -11.523 -21.344 1 97.44 78 ASN A C 1
ATOM 604 O O . ASN A 1 78 ? 8.117 -10.742 -20.5 1 97.44 78 ASN A O 1
ATOM 608 N N . ARG A 1 79 ? 8.07 -11.516 -22.594 1 95.56 79 ARG A N 1
ATOM 609 C CA . ARG A 1 79 ? 7.023 -10.594 -23.016 1 95.56 79 ARG A CA 1
ATOM 610 C C . ARG A 1 79 ? 5.695 -11.312 -23.203 1 95.56 79 ARG A C 1
ATOM 612 O O . ARG A 1 79 ? 4.801 -10.812 -23.891 1 95.56 79 ARG A O 1
ATOM 619 N N . GLU A 1 80 ? 5.594 -12.5 -22.547 1 97.5 80 GLU A N 1
ATOM 620 C CA . GLU A 1 80 ? 4.34 -13.242 -22.641 1 97.5 80 GLU A CA 1
ATOM 621 C C . GLU A 1 80 ? 3.191 -12.469 -22 1 97.5 80 GLU A C 1
ATOM 623 O O . GLU A 1 80 ? 3.406 -11.695 -21.062 1 97.5 80 GLU A O 1
ATOM 628 N N . PRO A 1 81 ? 2.014 -12.656 -22.516 1 95.75 81 PRO A N 1
ATOM 629 C CA . PRO A 1 81 ? 0.878 -11.938 -21.938 1 95.75 81 PRO A CA 1
ATOM 630 C C . PRO A 1 81 ? 0.725 -12.188 -20.438 1 95.75 81 PRO A C 1
ATOM 632 O O . PRO A 1 81 ? 0.759 -13.344 -20 1 95.75 81 PRO A O 1
ATOM 635 N N . SER A 1 82 ? 0.626 -11.133 -19.703 1 95.31 82 SER A N 1
ATOM 636 C CA . SER A 1 82 ? 0.488 -11.164 -18.25 1 95.31 82 SER A CA 1
ATOM 637 C C . SER A 1 82 ? 0.071 -9.805 -17.703 1 95.31 82 SER A C 1
ATOM 639 O O . SER A 1 82 ? -0.173 -8.875 -18.469 1 95.31 82 SER A O 1
ATOM 641 N N . ILE A 1 83 ? 0.012 -9.734 -16.391 1 93.75 83 ILE A N 1
ATOM 642 C CA . ILE A 1 83 ? -0.3 -8.453 -15.766 1 93.75 83 ILE A CA 1
ATOM 643 C C . ILE A 1 83 ? 0.951 -7.578 -15.727 1 93.75 83 ILE A C 1
ATOM 645 O O . ILE A 1 83 ? 0.882 -6.402 -15.367 1 93.75 83 ILE A O 1
ATOM 649 N N . TYR A 1 84 ? 2.02 -8.148 -16.125 1 94.44 84 TYR A N 1
ATOM 650 C CA . TYR A 1 84 ? 3.275 -7.406 -16.109 1 94.44 84 TYR A CA 1
ATOM 651 C C . TYR A 1 84 ? 3.607 -6.852 -17.484 1 94.44 84 TYR A C 1
ATOM 653 O O . TYR A 1 84 ? 4.613 -6.156 -17.656 1 94.44 84 TYR A O 1
ATOM 661 N N . THR A 1 85 ? 2.715 -7.27 -18.375 1 90.19 85 THR A N 1
ATOM 662 C CA . THR A 1 85 ? 2.809 -6.766 -19.734 1 90.19 85 THR A CA 1
ATOM 663 C C . THR A 1 85 ? 1.482 -6.16 -20.188 1 90.19 85 THR A C 1
ATOM 665 O O . THR A 1 85 ? 0.439 -6.426 -19.578 1 90.19 85 THR A O 1
ATOM 668 N N . GLY A 1 86 ? 1.467 -5.254 -21.031 1 83.94 86 GLY A N 1
ATOM 669 C CA . GLY A 1 86 ? 0.241 -4.719 -21.609 1 83.94 86 GLY A CA 1
ATOM 670 C C . GLY A 1 86 ? -0.433 -3.695 -20.719 1 83.94 86 GLY A C 1
ATOM 671 O O . GLY A 1 86 ? 0.236 -2.854 -20.109 1 83.94 86 GLY A O 1
ATOM 672 N N . GLU A 1 87 ? -1.844 -3.826 -20.562 1 83.88 87 GLU A N 1
ATOM 673 C CA . GLU A 1 87 ? -2.648 -2.75 -20 1 83.88 87 GLU A CA 1
ATOM 674 C C . GLU A 1 87 ? -2.531 -2.719 -18.484 1 83.88 87 GLU A C 1
ATOM 676 O O . GLU A 1 87 ? -2.713 -1.67 -17.859 1 83.88 87 GLU A O 1
ATOM 681 N N . TYR A 1 88 ? -2.154 -3.809 -17.875 1 89 88 TYR A N 1
ATOM 682 C CA . TYR A 1 88 ? -2.109 -3.857 -16.422 1 89 88 TYR A CA 1
ATOM 683 C C . TYR A 1 88 ? -0.689 -3.645 -15.906 1 89 88 TYR A C 1
ATOM 685 O O . TYR A 1 88 ? -0.447 -3.664 -14.695 1 89 88 TYR A O 1
ATOM 693 N N . ALA A 1 89 ? 0.217 -3.406 -16.797 1 89.31 89 ALA A N 1
ATOM 694 C CA . ALA A 1 89 ? 1.617 -3.236 -16.422 1 89.31 89 ALA A CA 1
ATOM 695 C C . ALA A 1 89 ? 1.877 -1.829 -15.891 1 89.31 89 ALA A C 1
ATOM 697 O O . ALA A 1 89 ? 2.543 -1.025 -16.547 1 89.31 89 ALA A O 1
ATOM 698 N N . VAL A 1 90 ? 1.431 -1.572 -14.727 1 84.19 90 VAL A N 1
ATOM 699 C CA . VAL A 1 90 ? 1.655 -0.288 -14.07 1 84.19 90 VAL A CA 1
ATOM 700 C C . VAL A 1 90 ? 3.078 -0.23 -13.523 1 84.19 90 VAL A C 1
ATOM 702 O O . VAL A 1 90 ? 3.449 -1.031 -12.664 1 84.19 90 VAL A O 1
ATOM 705 N N . THR A 1 91 ? 3.764 0.767 -14.117 1 83.12 91 THR A N 1
ATOM 706 C CA . THR A 1 91 ? 5.137 0.926 -13.648 1 83.12 91 THR A CA 1
ATOM 707 C C . THR A 1 91 ? 5.27 2.17 -12.773 1 83.12 91 THR A C 1
ATOM 709 O O . THR A 1 91 ? 4.43 3.072 -12.836 1 83.12 91 THR A O 1
ATOM 712 N N . ASP A 1 92 ? 6.246 2.17 -11.852 1 70.12 92 ASP A N 1
ATOM 713 C CA . ASP A 1 92 ? 6.652 3.281 -10.992 1 70.12 92 ASP A CA 1
ATOM 714 C C . ASP A 1 92 ? 5.508 3.721 -10.078 1 70.12 92 ASP A C 1
ATOM 716 O O . ASP A 1 92 ? 5.242 4.914 -9.945 1 70.12 92 ASP A O 1
ATOM 720 N N . GLY A 1 93 ? 4.789 2.883 -9.656 1 80.88 93 GLY A N 1
ATOM 721 C CA . GLY A 1 93 ? 3.73 2.928 -8.656 1 80.88 93 GLY A CA 1
ATOM 722 C C . GLY A 1 93 ? 3.342 1.559 -8.141 1 80.88 93 GLY A C 1
ATOM 723 O O . GLY 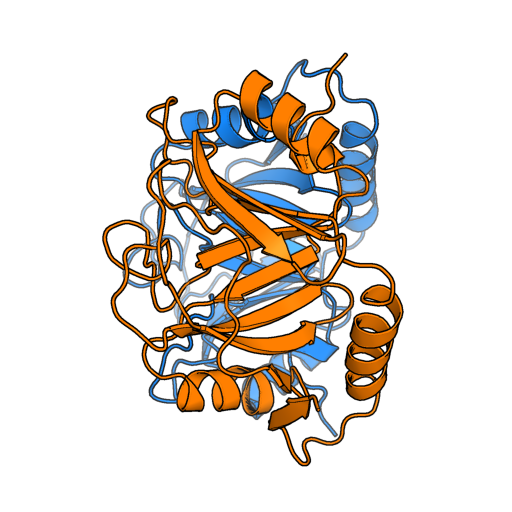A 1 93 ? 3.924 0.548 -8.539 1 80.88 93 GLY A O 1
ATOM 724 N N . LEU A 1 94 ? 2.426 1.606 -7.207 1 89.75 94 LEU A N 1
ATOM 725 C CA . LEU A 1 94 ? 1.943 0.338 -6.672 1 89.75 94 LEU A CA 1
ATOM 726 C C . LEU A 1 94 ? 1.235 -0.473 -7.754 1 89.75 94 LEU A C 1
ATOM 728 O O . LEU A 1 94 ? 0.288 0.009 -8.375 1 89.75 94 LEU A O 1
ATOM 732 N N . HIS A 1 95 ? 1.729 -1.633 -8.008 1 91.06 95 HIS A N 1
ATOM 733 C CA . HIS A 1 95 ? 1.188 -2.488 -9.062 1 91.06 95 HIS A CA 1
ATOM 734 C C . HIS A 1 95 ? -0 -3.299 -8.555 1 91.06 95 HIS A C 1
ATOM 736 O O . HIS A 1 95 ? -1.055 -3.326 -9.195 1 91.06 95 HIS A O 1
ATOM 742 N N . HIS A 1 96 ? 0.206 -4 -7.438 1 93.69 96 HIS A N 1
ATOM 743 C CA . HIS A 1 96 ? -0.886 -4.758 -6.836 1 93.69 96 HIS A CA 1
ATOM 744 C C . HIS A 1 96 ? -0.665 -4.945 -5.34 1 93.69 96 HIS A C 1
ATOM 746 O O . HIS A 1 96 ? 0.435 -4.707 -4.832 1 93.69 96 HIS A O 1
ATOM 752 N N . ILE A 1 97 ? -1.711 -5.273 -4.668 1 95.25 97 ILE A N 1
ATOM 753 C CA . ILE A 1 97 ? -1.679 -5.66 -3.262 1 95.25 97 ILE A CA 1
ATOM 754 C C . ILE A 1 97 ? -2.012 -7.145 -3.129 1 95.25 97 ILE A C 1
ATOM 756 O O . ILE A 1 97 ? -2.922 -7.645 -3.793 1 95.25 97 ILE A O 1
ATOM 760 N N . CYS A 1 98 ? -1.246 -7.852 -2.287 1 97.44 98 CYS A N 1
ATOM 761 C CA . CYS A 1 98 ? -1.48 -9.281 -2.127 1 97.44 98 CYS A CA 1
ATOM 762 C C . CYS A 1 98 ? -2.082 -9.586 -0.759 1 97.44 98 CYS A C 1
ATOM 764 O O . CYS A 1 98 ? -1.637 -9.039 0.253 1 97.44 98 CYS A O 1
ATOM 766 N N . ILE A 1 99 ? -3.09 -10.367 -0.769 1 98.19 99 ILE A N 1
ATOM 767 C CA . ILE A 1 99 ? -3.65 -11 0.419 1 98.19 99 ILE A CA 1
ATOM 768 C C . ILE A 1 99 ? -3.252 -12.469 0.456 1 98.19 99 ILE A C 1
ATOM 770 O O . ILE A 1 99 ? -3.506 -13.211 -0.495 1 98.19 99 ILE A O 1
ATOM 774 N N . PHE A 1 100 ? -2.592 -12.883 1.477 1 98.56 100 PHE A N 1
ATOM 775 C CA . PHE A 1 100 ? -2.354 -14.305 1.693 1 98.56 100 PHE A CA 1
ATOM 776 C C . PHE A 1 100 ? -3.584 -14.977 2.291 1 98.56 100 PHE A C 1
ATOM 778 O O . PHE A 1 100 ? -3.98 -14.664 3.416 1 98.56 100 PHE A O 1
ATOM 785 N N . VAL A 1 101 ? -4.18 -15.93 1.561 1 98.5 101 VAL A N 1
ATOM 786 C CA . VAL A 1 101 ? -5.473 -16.469 1.957 1 98.5 101 VAL A CA 1
ATOM 787 C C . VAL A 1 101 ? -5.309 -17.922 2.402 1 98.5 101 VAL A C 1
ATOM 789 O O . VAL A 1 101 ? -4.359 -18.594 1.995 1 98.5 101 VAL A O 1
ATOM 792 N N . GLU A 1 102 ? -6.238 -18.375 3.203 1 97.12 102 GLU A N 1
ATOM 793 C CA . GLU A 1 102 ? -6.242 -19.75 3.674 1 97.12 102 GLU A CA 1
ATOM 794 C C . GLU A 1 102 ? -6.855 -20.688 2.637 1 97.12 102 GLU A C 1
ATOM 796 O O . GLU A 1 102 ? -6.5 -21.859 2.568 1 97.12 102 GLU A O 1
ATOM 801 N N . SER A 1 103 ? -7.754 -20.188 1.859 1 97.94 103 SER A N 1
ATOM 802 C CA . SER A 1 103 ? -8.484 -20.984 0.883 1 97.94 103 SER A CA 1
ATOM 803 C C . SER A 1 103 ? -8.68 -20.219 -0.424 1 97.94 103 SER A C 1
ATOM 805 O O . SER A 1 103 ? -9.375 -19.203 -0.46 1 97.94 103 SER A O 1
ATOM 807 N N . ILE A 1 104 ? -8.148 -20.781 -1.484 1 98.56 104 ILE A N 1
ATOM 808 C CA . ILE A 1 104 ? -8.281 -20.156 -2.795 1 98.56 104 ILE A CA 1
ATOM 809 C C . ILE A 1 104 ? -9.734 -20.266 -3.266 1 98.56 104 ILE A C 1
ATOM 811 O O .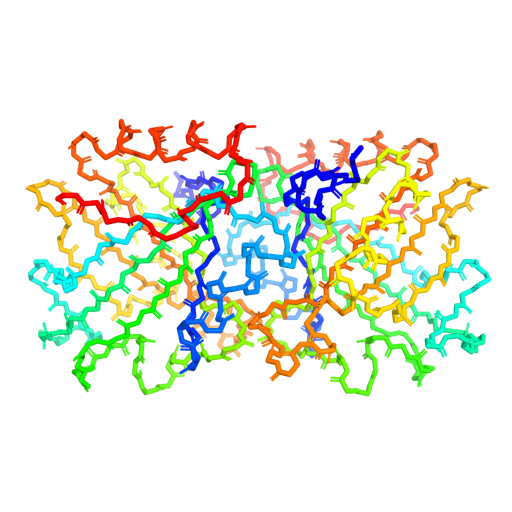 ILE A 1 104 ? -10.234 -19.359 -3.951 1 98.56 104 ILE A O 1
ATOM 815 N N . GLU A 1 105 ? -10.398 -21.281 -2.885 1 98.25 105 GLU A N 1
ATOM 816 C CA . GLU A 1 105 ? -11.805 -21.438 -3.234 1 98.25 105 GLU A CA 1
ATOM 817 C C . GLU A 1 105 ? -12.648 -20.312 -2.629 1 98.25 105 GLU A C 1
ATOM 819 O O . GLU A 1 105 ? -13.492 -19.734 -3.312 1 98.25 105 GLU A O 1
ATOM 824 N N . GLU A 1 106 ? -12.398 -20.047 -1.402 1 98.5 106 GLU A N 1
ATOM 825 C CA . GLU A 1 106 ? -13.102 -18.953 -0.759 1 98.5 106 GLU A CA 1
ATOM 826 C C . GLU A 1 106 ? -12.781 -17.609 -1.435 1 98.5 106 GLU A C 1
ATOM 828 O O . GLU A 1 106 ? -13.656 -16.766 -1.594 1 98.5 106 GLU A O 1
ATOM 833 N N . ALA A 1 107 ? -11.539 -17.469 -1.789 1 98.5 107 ALA A N 1
ATOM 834 C CA . ALA A 1 107 ? -11.117 -16.25 -2.473 1 98.5 107 ALA A CA 1
ATOM 835 C C . ALA A 1 107 ? -11.852 -16.078 -3.797 1 98.5 107 ALA A C 1
ATOM 837 O O . ALA A 1 107 ? -12.328 -14.992 -4.113 1 98.5 107 ALA A O 1
ATOM 838 N N . ARG A 1 108 ? -11.922 -17.109 -4.559 1 98.25 108 ARG A N 1
ATOM 839 C CA . ARG A 1 108 ? -12.633 -17.062 -5.828 1 98.25 108 ARG A CA 1
ATOM 840 C C . ARG A 1 108 ? -14.102 -16.688 -5.617 1 98.25 108 ARG A C 1
ATOM 842 O O . ARG A 1 108 ? -14.656 -15.891 -6.379 1 98.25 108 ARG A O 1
ATOM 849 N N . ALA A 1 109 ? -14.719 -17.266 -4.613 1 98.25 109 ALA A N 1
ATOM 850 C CA . ALA A 1 109 ? -16.125 -16.984 -4.32 1 98.25 109 ALA A CA 1
ATOM 851 C C . ALA A 1 109 ? -16.312 -15.508 -3.959 1 98.25 109 ALA A C 1
ATOM 853 O O . ALA A 1 109 ? -17.25 -14.859 -4.434 1 98.25 109 ALA A O 1
ATOM 854 N N . ALA A 1 110 ? -15.453 -15 -3.096 1 97.25 110 ALA A N 1
ATOM 855 C CA . ALA A 1 110 ? -15.516 -13.594 -2.697 1 97.25 110 ALA A CA 1
ATOM 856 C C . ALA A 1 110 ? -15.383 -12.672 -3.906 1 97.25 110 ALA A C 1
ATOM 858 O O . ALA A 1 110 ? -16.109 -11.688 -4.031 1 97.25 110 ALA A O 1
ATOM 859 N N . CYS A 1 111 ? -14.461 -12.969 -4.773 1 95.94 111 CYS A N 1
ATOM 860 C CA . CYS A 1 111 ? -14.211 -12.164 -5.961 1 95.94 111 CYS A CA 1
ATOM 861 C C . CYS A 1 111 ? -15.406 -12.203 -6.91 1 95.94 111 CYS A C 1
ATOM 863 O O . CYS A 1 111 ? -15.781 -11.18 -7.48 1 95.94 111 CYS A O 1
ATOM 865 N N . ALA A 1 112 ? -15.922 -13.375 -7.043 1 95.81 112 ALA A N 1
ATOM 866 C CA . ALA A 1 112 ? -17.109 -13.516 -7.887 1 95.81 112 ALA A CA 1
ATOM 867 C C . ALA A 1 112 ? -18.266 -12.672 -7.352 1 95.81 112 ALA A C 1
ATOM 869 O O . ALA A 1 112 ? -18.922 -11.969 -8.109 1 95.81 112 ALA A O 1
ATOM 870 N N . GLU A 1 113 ? -18.484 -12.766 -6.07 1 95 113 GLU A N 1
ATOM 871 C CA . GLU A 1 113 ? -19.562 -12 -5.438 1 95 113 GLU A CA 1
ATOM 872 C C . GLU A 1 113 ? -19.344 -10.5 -5.629 1 95 113 GLU A C 1
ATOM 874 O O . GLU A 1 113 ? -20.312 -9.75 -5.812 1 95 113 GLU A O 1
ATOM 879 N N . ALA A 1 114 ? -18.125 -10.07 -5.633 1 92.38 114 ALA A N 1
ATOM 880 C CA . ALA A 1 114 ? -17.781 -8.656 -5.781 1 92.38 114 ALA A CA 1
ATOM 881 C C . ALA A 1 114 ? -17.828 -8.234 -7.246 1 92.38 114 ALA A C 1
ATOM 883 O O . ALA A 1 114 ? -17.688 -7.047 -7.559 1 92.38 114 ALA A O 1
ATOM 884 N N . GLY A 1 115 ? -17.922 -9.141 -8.125 1 90.69 115 GLY A N 1
ATOM 885 C CA . GLY A 1 115 ? -17.922 -8.836 -9.547 1 90.69 115 GLY A CA 1
ATOM 886 C C . GLY A 1 115 ? -16.516 -8.609 -10.094 1 90.69 115 GLY A C 1
ATOM 887 O O . GLY A 1 115 ? -16.359 -7.941 -11.117 1 90.69 115 GLY A O 1
ATOM 888 N N . ALA A 1 116 ? -15.539 -9.148 -9.445 1 92.38 116 ALA A N 1
ATOM 889 C CA . ALA A 1 116 ? -14.156 -8.961 -9.875 1 92.38 116 ALA A CA 1
ATOM 890 C C . ALA A 1 116 ? -13.82 -9.883 -11.039 1 92.38 116 ALA A C 1
ATOM 892 O O . ALA A 1 116 ? -14.305 -11.016 -11.109 1 92.38 116 ALA A O 1
ATOM 893 N N . GLU A 1 117 ? -13.008 -9.367 -11.891 1 93.19 117 GLU A N 1
ATOM 894 C CA . GLU A 1 117 ? -12.539 -10.156 -13.023 1 93.19 117 GLU A CA 1
ATOM 895 C C . GLU A 1 117 ? -11.219 -10.852 -12.711 1 93.19 117 GLU A C 1
ATOM 897 O O . GLU A 1 117 ? -10.258 -10.203 -12.289 1 93.19 117 GLU A O 1
ATOM 902 N N . ILE A 1 118 ? -11.156 -12.148 -12.906 1 96 118 ILE A N 1
ATOM 903 C CA . ILE A 1 118 ? -9.898 -12.875 -12.742 1 96 118 ILE A CA 1
ATOM 904 C C . ILE A 1 118 ? -8.992 -12.594 -13.938 1 96 118 ILE A C 1
ATOM 906 O O . ILE A 1 118 ? -9.352 -12.867 -15.086 1 96 118 ILE A O 1
ATOM 910 N N . LEU A 1 119 ? -7.875 -12.055 -13.695 1 95.94 119 LEU A N 1
ATOM 911 C CA . LEU A 1 119 ? -6.906 -11.719 -14.734 1 95.94 119 LEU A CA 1
ATOM 912 C C . LEU A 1 119 ? -5.879 -12.836 -14.898 1 95.94 119 LEU A C 1
ATOM 914 O O . LEU A 1 119 ? -5.535 -13.211 -16.016 1 95.94 119 LEU A O 1
ATOM 918 N N . VAL A 1 120 ? -5.391 -13.32 -13.789 1 97.75 120 VAL A N 1
ATOM 919 C CA . VAL A 1 120 ? -4.363 -14.359 -13.758 1 97.75 120 VAL A CA 1
ATOM 920 C C . VAL A 1 120 ? -4.785 -15.484 -12.812 1 97.75 120 VAL A C 1
ATOM 922 O O . VAL A 1 120 ? -5.34 -15.227 -11.742 1 97.75 120 VAL A O 1
ATOM 925 N N . GLU A 1 121 ? -4.496 -16.672 -13.156 1 98.62 121 GLU A N 1
ATOM 926 C CA . GLU A 1 121 ? -4.598 -17.812 -12.266 1 98.62 121 GLU A CA 1
ATOM 927 C C . GLU A 1 121 ? -3.482 -18.828 -12.531 1 98.62 121 GLU A C 1
ATOM 929 O O . GLU A 1 121 ? -2.998 -18.938 -13.664 1 98.62 121 GLU A O 1
ATOM 934 N N . GLY A 1 122 ? -3.066 -19.469 -11.516 1 98.62 122 GLY A N 1
ATOM 935 C CA . GLY A 1 122 ? -2.021 -20.469 -11.664 1 98.62 122 GLY A CA 1
ATOM 936 C C . GLY A 1 122 ? -1.669 -21.156 -10.359 1 98.62 122 GLY A C 1
ATOM 937 O O . GLY A 1 122 ? -2.158 -20.781 -9.297 1 98.62 122 GLY A O 1
ATOM 938 N N . LYS A 1 123 ? -0.875 -22.172 -10.469 1 98.5 123 LYS A N 1
ATOM 939 C CA . LYS A 1 123 ? -0.394 -22.922 -9.32 1 98.5 123 LYS A CA 1
ATOM 940 C C . LYS A 1 123 ? 0.952 -22.391 -8.836 1 98.5 123 LYS A C 1
ATOM 942 O O . LYS A 1 123 ? 1.745 -21.875 -9.625 1 98.5 123 LYS A O 1
ATOM 947 N N . VAL A 1 124 ? 1.178 -22.453 -7.559 1 96.62 124 VAL A N 1
ATOM 948 C CA . VAL A 1 124 ? 2.432 -22.062 -6.922 1 96.62 124 VAL A CA 1
ATOM 949 C C . VAL A 1 124 ? 3.014 -23.234 -6.148 1 96.62 124 VAL A C 1
ATOM 951 O O . VAL A 1 124 ? 2.432 -23.688 -5.156 1 96.62 124 VAL A O 1
ATOM 954 N N . GLY A 1 125 ? 4.137 -23.656 -6.543 1 93 125 GLY A N 1
ATOM 955 C CA . GLY A 1 125 ? 4.719 -24.828 -5.918 1 93 125 GLY A CA 1
ATOM 956 C C . GLY A 1 125 ? 3.852 -26.078 -6.055 1 93 125 GLY A C 1
ATOM 957 O O . GLY A 1 125 ? 3.178 -26.25 -7.07 1 93 125 GLY A O 1
ATOM 958 N N . ALA A 1 126 ? 3.932 -27 -5.066 1 92.06 126 ALA A N 1
ATOM 959 C CA . ALA A 1 126 ? 3.289 -28.312 -5.152 1 92.06 126 ALA A CA 1
ATOM 960 C C . ALA A 1 126 ? 1.797 -28.203 -4.848 1 92.06 126 ALA A C 1
ATOM 962 O O . ALA A 1 126 ? 0.992 -28.953 -5.402 1 92.06 126 ALA A O 1
ATOM 963 N N . ASP A 1 127 ? 1.418 -27.25 -4.008 1 96.62 127 ASP A N 1
ATOM 964 C CA . ASP A 1 127 ? 0.029 -27.281 -3.559 1 96.62 127 ASP A CA 1
ATOM 965 C C . ASP A 1 127 ? -0.522 -25.875 -3.373 1 96.62 127 ASP A C 1
ATOM 967 O O . ASP A 1 127 ? -1.603 -25.688 -2.807 1 96.62 127 ASP A O 1
ATOM 971 N N . GLY A 1 128 ? 0.214 -24.875 -3.771 1 98.06 128 GLY A N 1
ATOM 972 C CA . GLY A 1 128 ? -0.269 -23.5 -3.705 1 98.06 128 GLY A CA 1
ATOM 973 C C . GLY A 1 128 ? -1.021 -23.078 -4.949 1 98.06 128 GLY A C 1
ATOM 974 O O . GLY A 1 128 ? -0.96 -23.75 -5.98 1 98.06 128 GLY A O 1
ATOM 975 N N . GLU A 1 129 ? -1.765 -21.984 -4.855 1 98.75 129 GLU A N 1
ATOM 976 C CA . GLU A 1 129 ? -2.527 -21.422 -5.969 1 98.75 129 GLU A CA 1
ATOM 977 C C . GLU A 1 129 ? -2.721 -19.922 -5.805 1 98.75 129 GLU A C 1
ATOM 979 O O . GLU A 1 129 ? -2.805 -19.406 -4.684 1 98.75 129 GLU A O 1
ATOM 984 N N . VAL A 1 130 ? -2.807 -19.266 -6.965 1 98.81 130 VAL A N 1
ATOM 985 C CA . VAL A 1 130 ? -2.912 -17.812 -6.914 1 98.81 130 VAL A CA 1
ATOM 986 C C . VAL A 1 130 ? -3.92 -17.344 -7.957 1 98.81 130 VAL A C 1
ATOM 988 O O . VAL A 1 130 ? -4.031 -17.922 -9.039 1 98.81 130 VAL A O 1
ATOM 991 N N . ILE A 1 131 ? -4.625 -16.312 -7.629 1 98.69 131 ILE A N 1
ATOM 992 C CA . ILE A 1 131 ? -5.367 -15.523 -8.609 1 98.69 131 ILE A CA 1
ATOM 993 C C . ILE A 1 131 ? -5.043 -14.039 -8.438 1 98.69 131 ILE A C 1
ATOM 995 O O . ILE A 1 131 ? -4.789 -13.578 -7.316 1 98.69 131 ILE A O 1
ATOM 999 N N . TYR A 1 132 ? -4.949 -13.367 -9.523 1 97.31 132 TYR A N 1
ATOM 1000 C CA . TYR A 1 132 ? -4.992 -11.906 -9.586 1 97.31 132 TYR A CA 1
ATOM 1001 C C . TYR A 1 132 ? -6.324 -11.43 -10.156 1 97.31 132 TYR A C 1
ATOM 1003 O O . TYR A 1 132 ? -6.785 -11.93 -11.18 1 97.31 132 TYR A O 1
ATOM 1011 N N . VAL A 1 133 ? -6.855 -10.391 -9.516 1 95.88 133 VAL A N 1
ATOM 1012 C CA . VAL A 1 133 ? -8.18 -9.969 -9.969 1 95.88 133 VAL A CA 1
ATOM 1013 C C . VAL A 1 133 ? -8.211 -8.453 -10.125 1 95.88 133 VAL A C 1
ATOM 1015 O O . VAL A 1 133 ? -7.469 -7.738 -9.445 1 95.88 133 VAL A O 1
ATOM 1018 N N . ASP A 1 134 ? -8.953 -7.965 -11.062 1 92.75 134 ASP A N 1
ATOM 1019 C CA . ASP A 1 134 ? -9.391 -6.578 -11.172 1 92.75 134 ASP A CA 1
ATOM 1020 C C . ASP A 1 134 ? -10.75 -6.375 -10.508 1 92.75 134 ASP A C 1
ATOM 1022 O O . ASP A 1 134 ? -11.781 -6.734 -11.086 1 92.75 134 ASP A O 1
ATOM 1026 N N . PRO A 1 135 ? -10.711 -5.863 -9.25 1 89.31 135 PRO A N 1
ATOM 1027 C CA . PRO A 1 135 ? -11.984 -5.734 -8.539 1 89.31 135 PRO A CA 1
ATOM 1028 C C . PRO A 1 135 ? -12.898 -4.68 -9.164 1 89.31 135 PRO A C 1
ATOM 1030 O O . PRO A 1 135 ? -14.094 -4.645 -8.867 1 89.31 135 PRO A O 1
ATOM 1033 N N . GLY A 1 136 ? -12.367 -3.621 -9.781 1 72.94 136 GLY A N 1
ATOM 1034 C CA . GLY A 1 136 ? -13.141 -2.506 -10.297 1 72.94 136 GLY A CA 1
ATOM 1035 C C . GLY A 1 136 ? -13.57 -2.699 -11.742 1 72.94 136 GLY A C 1
ATOM 1036 O O . GLY A 1 136 ? -14.148 -1.796 -12.344 1 72.94 136 GLY A O 1
ATOM 1037 N N . ALA A 1 137 ? -12.984 -3.727 -12.516 1 54.03 137 ALA A N 1
ATOM 1038 C CA . ALA A 1 137 ? -13.289 -3.898 -13.938 1 54.03 137 ALA A CA 1
ATOM 1039 C C . ALA A 1 137 ? -14.758 -3.611 -14.219 1 54.03 137 ALA A C 1
ATOM 1041 O O . ALA A 1 137 ? -15.086 -2.9 -15.172 1 54.03 137 ALA A O 1
ATOM 1042 N N . ARG A 1 138 ? -15.625 -4.297 -13.758 1 44.34 138 ARG A N 1
ATOM 1043 C CA . ARG A 1 138 ? -17.016 -4.062 -14.133 1 44.34 138 ARG A CA 1
ATOM 1044 C C . ARG A 1 138 ? -17.484 -2.684 -13.68 1 44.34 138 ARG A C 1
ATOM 1046 O O . ARG A 1 138 ? -18.5 -2.18 -14.148 1 44.34 138 ARG A O 1
ATOM 1053 N N . ASN A 1 139 ? -17.078 -2.297 -12.562 1 45.16 139 ASN A N 1
ATOM 1054 C CA . ASN A 1 139 ? -17.891 -1.231 -11.984 1 45.16 139 ASN A CA 1
ATOM 1055 C C . ASN A 1 139 ? -17.453 0.141 -12.492 1 45.16 139 ASN A C 1
ATOM 1057 O O . ASN A 1 139 ? -17.828 1.166 -11.922 1 45.16 139 ASN A O 1
ATOM 1061 N N . GLY A 1 140 ? -17.062 0.162 -13.812 1 40.41 140 GLY A N 1
ATOM 1062 C CA . GLY A 1 140 ? -17.016 1.478 -14.43 1 40.41 140 GLY A CA 1
ATOM 1063 C C . GLY A 1 140 ? -16.062 2.428 -13.734 1 40.41 140 GLY A C 1
ATOM 1064 O O . GLY A 1 140 ? -15.945 3.594 -14.117 1 40.41 140 GLY A O 1
ATOM 1065 N N . GLY A 1 141 ? -15.383 2.256 -12.758 1 41.09 141 GLY A N 1
ATOM 1066 C CA . GLY A 1 141 ? -14.453 3.168 -12.109 1 41.09 141 GLY A CA 1
ATOM 1067 C C . GLY A 1 141 ? -13.32 2.459 -11.398 1 41.09 141 GLY A C 1
ATOM 1068 O O . GLY A 1 141 ? -13.555 1.645 -10.5 1 41.09 141 GLY A O 1
ATOM 1069 N N . GLY A 1 142 ? -12.414 1.865 -12.25 1 42 142 GLY A N 1
ATOM 1070 C CA . GLY A 1 142 ? -11.156 1.414 -11.688 1 42 142 GLY A CA 1
ATOM 1071 C C . GLY A 1 142 ? -10.836 2.064 -10.352 1 42 142 GLY A C 1
ATOM 1072 O O . GLY A 1 142 ? -10.539 3.26 -10.297 1 42 142 GLY A O 1
ATOM 1073 N N . GLY A 1 143 ? -11.844 1.992 -9.516 1 43.97 143 GLY A N 1
ATOM 1074 C CA . GLY A 1 143 ? -11.273 2.607 -8.328 1 43.97 143 GLY A CA 1
ATOM 1075 C C . GLY A 1 143 ? -9.758 2.576 -8.305 1 43.97 143 GLY A C 1
ATOM 1076 O O . GLY A 1 143 ? -9.133 1.88 -9.109 1 43.97 143 GLY A O 1
ATOM 1077 N N . PRO A 1 144 ? -9.25 3.758 -7.891 1 47.25 144 PRO A N 1
ATOM 1078 C CA . PRO A 1 144 ? -7.805 3.861 -7.707 1 47.25 144 PRO A CA 1
ATOM 1079 C C . PRO A 1 144 ? -7.18 2.566 -7.191 1 47.25 144 PRO A C 1
ATOM 1081 O O . PRO A 1 144 ? -6.016 2.557 -6.789 1 47.25 144 PRO A O 1
ATOM 1084 N N . GLY A 1 145 ? -8.117 1.43 -7.305 1 57.19 145 GLY A N 1
ATOM 1085 C CA . GLY A 1 145 ? -7.449 0.312 -6.66 1 57.19 145 GLY A CA 1
ATOM 1086 C C . GLY A 1 145 ? -6.57 -0.484 -7.602 1 57.19 145 GLY A C 1
ATOM 1087 O O . GLY A 1 145 ? -6.438 -0.136 -8.781 1 57.19 145 GLY A O 1
ATOM 1088 N N . HIS A 1 146 ? -5.793 -1.17 -7.09 1 77.31 146 HIS A N 1
ATOM 1089 C CA . HIS A 1 146 ? -4.766 -2.023 -7.676 1 77.31 146 HIS A CA 1
ATOM 1090 C C . HIS A 1 146 ? -5.293 -3.43 -7.93 1 77.31 146 HIS A C 1
ATOM 1092 O O . HIS A 1 146 ? -6.363 -3.793 -7.438 1 77.31 146 HIS A O 1
ATOM 1098 N N . VAL A 1 147 ? -4.836 -4.012 -8.984 1 91.25 147 VAL A N 1
ATOM 1099 C CA . VAL A 1 147 ? -4.949 -5.465 -9.039 1 91.25 147 VAL A CA 1
ATOM 1100 C C . VAL A 1 147 ? -4.758 -6.051 -7.641 1 91.25 147 VAL A C 1
ATOM 1102 O O . VAL A 1 147 ? -3.916 -5.578 -6.871 1 91.25 147 VAL A O 1
ATOM 1105 N N . ILE A 1 148 ? -5.672 -6.965 -7.266 1 96 148 ILE A N 1
ATOM 1106 C CA . ILE A 1 148 ? -5.523 -7.676 -6 1 96 148 ILE A CA 1
ATOM 1107 C C . ILE A 1 148 ? -5.055 -9.102 -6.262 1 96 148 ILE A C 1
ATOM 1109 O O . ILE A 1 148 ? -5.637 -9.812 -7.082 1 96 148 ILE A O 1
ATOM 1113 N N . GLU A 1 149 ? -3.992 -9.445 -5.633 1 97.81 149 GLU A N 1
ATOM 1114 C CA . GLU A 1 149 ? -3.496 -10.812 -5.641 1 97.81 149 GLU A CA 1
ATOM 1115 C C . GLU A 1 149 ? -4 -11.594 -4.426 1 97.81 149 GLU A C 1
ATOM 1117 O O . GLU A 1 149 ? -3.91 -11.109 -3.295 1 97.81 149 GLU A O 1
ATOM 1122 N N . LEU A 1 150 ? -4.633 -12.68 -4.633 1 98.69 150 LEU A N 1
ATOM 1123 C CA . LEU A 1 150 ? -5 -13.609 -3.576 1 98.69 150 LEU A CA 1
ATOM 1124 C C . LEU A 1 150 ? -4.207 -14.914 -3.701 1 98.69 150 LEU A C 1
ATOM 1126 O O . LEU A 1 150 ? -4.359 -15.641 -4.684 1 98.69 150 LEU A O 1
ATOM 1130 N N . LEU A 1 151 ? -3.391 -15.195 -2.699 1 98.75 151 LEU A N 1
ATOM 1131 C CA . LEU A 1 151 ? -2.418 -16.281 -2.787 1 98.75 151 LEU A CA 1
ATOM 1132 C C . LEU A 1 151 ? -2.619 -17.281 -1.656 1 98.75 151 LEU A C 1
ATOM 1134 O O . LEU A 1 151 ? -2.494 -16.922 -0.48 1 98.75 151 LEU A O 1
ATOM 1138 N N . GLN A 1 152 ? -3.016 -18.438 -1.959 1 98.62 152 GLN A N 1
ATOM 1139 C CA . GLN A 1 152 ? -2.863 -19.578 -1.059 1 98.62 152 GLN A CA 1
ATOM 1140 C C . GLN A 1 152 ? -1.476 -20.203 -1.184 1 98.62 152 GLN A C 1
ATOM 1142 O O . GLN A 1 152 ? -1.186 -20.891 -2.16 1 98.62 152 GLN A O 1
ATOM 1147 N N . ASN A 1 153 ? -0.684 -19.953 -0.25 1 96.81 153 ASN A N 1
ATOM 1148 C CA . ASN A 1 153 ? 0.723 -20.344 -0.319 1 96.81 153 ASN A CA 1
ATOM 1149 C C . ASN A 1 153 ? 0.896 -21.859 -0.303 1 96.81 153 ASN A C 1
ATOM 1151 O O . ASN A 1 153 ? 0.067 -22.578 0.258 1 96.81 153 ASN A O 1
ATOM 1155 N N . MET A 1 154 ? 1.959 -22.266 -0.889 1 94.88 154 MET A N 1
ATOM 1156 C CA . MET A 1 154 ? 2.344 -23.672 -0.782 1 94.88 154 MET A CA 1
ATOM 1157 C C . MET A 1 154 ? 2.746 -24.016 0.648 1 94.88 154 MET A C 1
ATOM 1159 O O . MET A 1 154 ? 3.102 -23.125 1.429 1 94.88 154 MET A O 1
ATOM 1163 N N . THR A 1 155 ? 2.732 -25.281 0.927 1 93 155 THR A N 1
ATOM 1164 C CA . THR A 1 155 ? 3.219 -25.75 2.217 1 93 155 THR A CA 1
ATOM 1165 C C . THR A 1 155 ? 4.676 -25.359 2.426 1 93 155 THR A C 1
ATOM 1167 O O . THR A 1 155 ? 5.496 -25.484 1.517 1 93 155 THR A O 1
ATOM 1170 N N . GLY A 1 156 ? 5.027 -24.75 3.521 1 92.62 156 GLY A N 1
ATOM 1171 C CA . GLY A 1 156 ? 6.395 -24.391 3.852 1 92.62 156 GLY A CA 1
ATOM 1172 C C . GLY A 1 156 ? 6.723 -22.938 3.547 1 92.62 156 GLY A C 1
ATOM 1173 O O . GLY A 1 156 ? 7.758 -22.422 3.975 1 92.62 156 GLY A O 1
ATOM 1174 N N . ALA A 1 157 ? 5.895 -22.266 2.775 1 94.25 157 ALA A N 1
ATOM 1175 C CA . ALA A 1 157 ? 6.145 -20.875 2.389 1 94.25 157 ALA A CA 1
ATOM 1176 C C . ALA A 1 157 ? 6.238 -19.969 3.613 1 94.25 157 ALA A C 1
ATOM 1178 O O . ALA A 1 157 ? 7.027 -19.016 3.633 1 94.25 157 ALA A O 1
ATOM 1179 N N . ASP A 1 158 ? 5.461 -20.266 4.668 1 94.62 158 ASP A N 1
ATOM 1180 C CA . ASP A 1 158 ? 5.438 -19.438 5.879 1 94.62 158 ASP A CA 1
ATOM 1181 C C . ASP A 1 158 ? 6.816 -19.391 6.527 1 94.62 158 ASP A C 1
ATOM 1183 O O . ASP A 1 158 ? 7.215 -18.344 7.055 1 94.62 158 ASP A O 1
ATOM 1187 N N . ALA A 1 159 ? 7.488 -20.531 6.484 1 95.5 159 ALA A N 1
ATOM 1188 C CA . ALA A 1 159 ? 8.82 -20.578 7.074 1 95.5 159 ALA A CA 1
ATOM 1189 C C . ALA A 1 159 ? 9.797 -19.703 6.301 1 95.5 159 ALA A C 1
ATOM 1191 O O . ALA A 1 159 ? 10.641 -19.031 6.895 1 95.5 159 ALA A O 1
ATOM 1192 N N . ILE A 1 160 ? 9.664 -19.703 4.996 1 95.19 160 ILE A N 1
ATOM 1193 C CA . ILE A 1 160 ? 10.516 -18.891 4.137 1 95.19 160 ILE A CA 1
ATOM 1194 C C . ILE A 1 160 ? 10.227 -17.406 4.383 1 95.19 160 ILE A C 1
ATOM 1196 O O . ILE A 1 160 ? 11.156 -16.609 4.551 1 95.19 160 ILE A O 1
ATOM 1200 N N . PHE A 1 161 ? 8.977 -17.016 4.457 1 97.19 161 PHE A N 1
ATOM 1201 C CA . PHE A 1 161 ? 8.586 -15.625 4.676 1 97.19 161 PHE A CA 1
ATOM 1202 C C . PHE A 1 161 ? 9.047 -15.148 6.051 1 97.19 161 PHE A C 1
ATOM 1204 O O . PHE A 1 161 ? 9.477 -14.008 6.203 1 97.19 161 PHE A O 1
ATOM 1211 N N . GLN A 1 162 ? 8.922 -16.047 7.039 1 97.44 162 GLN A N 1
ATOM 1212 C CA . GLN A 1 162 ? 9.391 -15.688 8.375 1 97.44 162 GLN A CA 1
ATOM 1213 C C . GLN A 1 162 ? 10.898 -15.477 8.383 1 97.44 162 GLN A C 1
ATOM 1215 O O . GLN A 1 162 ? 11.398 -14.57 9.055 1 97.44 162 GLN A O 1
ATOM 1220 N N . MET A 1 163 ? 11.617 -16.391 7.684 1 96.75 163 MET A N 1
ATOM 1221 C CA . MET A 1 163 ? 13.062 -16.234 7.562 1 96.75 163 MET A CA 1
ATOM 1222 C C . MET A 1 163 ? 13.422 -14.875 6.965 1 96.75 163 MET A C 1
ATOM 1224 O O . MET A 1 163 ? 14.312 -14.188 7.465 1 96.75 163 MET A O 1
ATOM 1228 N N . ILE A 1 164 ? 12.781 -14.516 5.879 1 97.88 164 ILE A N 1
ATOM 1229 C CA . ILE A 1 164 ? 13.023 -13.234 5.223 1 97.88 164 ILE A CA 1
ATOM 1230 C C . ILE A 1 164 ? 12.711 -12.094 6.18 1 97.88 164 ILE A C 1
ATOM 1232 O O . ILE A 1 164 ? 13.477 -11.133 6.289 1 97.88 164 ILE A O 1
ATOM 1236 N N . LYS A 1 165 ? 11.586 -12.18 6.895 1 98 165 LYS A N 1
ATOM 1237 C CA . LYS A 1 165 ? 11.195 -11.164 7.859 1 98 165 LYS A CA 1
ATOM 1238 C C . LYS A 1 165 ? 12.234 -11.016 8.961 1 98 165 LYS A C 1
ATOM 1240 O O . LYS A 1 165 ? 12.617 -9.898 9.32 1 98 165 LYS A O 1
ATOM 1245 N N . ASP A 1 166 ? 12.711 -12.109 9.469 1 97.44 166 ASP A N 1
ATOM 1246 C CA . ASP A 1 166 ? 13.703 -12.109 10.539 1 97.44 166 ASP A CA 1
ATOM 1247 C C . ASP A 1 166 ? 15.016 -11.477 10.078 1 97.44 166 ASP A C 1
ATOM 1249 O O . ASP A 1 166 ? 15.703 -10.82 10.859 1 97.44 166 ASP A O 1
ATOM 1253 N N . ALA A 1 167 ? 15.352 -11.719 8.812 1 96.5 167 ALA A N 1
ATOM 1254 C CA . ALA A 1 167 ? 16.578 -11.164 8.258 1 96.5 167 ALA A CA 1
ATOM 1255 C C . ALA A 1 167 ? 16.547 -9.641 8.258 1 96.5 167 ALA A C 1
ATOM 1257 O O . ALA A 1 167 ? 17.594 -8.992 8.281 1 96.5 167 ALA A O 1
ATOM 1258 N N . GLY A 1 168 ? 15.359 -9.062 8.25 1 96.69 168 GLY A N 1
ATOM 1259 C CA . GLY A 1 168 ? 15.211 -7.617 8.211 1 96.69 168 GLY A CA 1
ATOM 1260 C C . GLY A 1 168 ? 15.398 -6.961 9.57 1 96.69 168 GLY A C 1
ATOM 1261 O O . GLY A 1 168 ? 15.734 -5.777 9.656 1 96.69 168 GLY A O 1
ATOM 1262 N N . LYS A 1 169 ? 15.078 -7.5 10.789 1 92.62 169 LYS A N 1
ATOM 1263 C CA . LYS A 1 169 ? 15.062 -6.934 12.133 1 92.62 169 LYS A CA 1
ATOM 1264 C C . LYS A 1 169 ? 16.438 -6.375 12.508 1 92.62 169 LYS A C 1
ATOM 1266 O O . LYS A 1 169 ? 16.531 -5.293 13.094 1 92.62 169 LYS A O 1
ATOM 1271 N N . ASP A 1 170 ? 17.547 -6.93 12.078 1 86.81 170 ASP A N 1
ATOM 1272 C CA . ASP A 1 170 ? 18.875 -6.438 12.453 1 86.81 170 ASP A CA 1
ATOM 1273 C C . ASP A 1 170 ? 19.781 -6.297 11.234 1 86.81 170 ASP A C 1
ATOM 1275 O O . ASP A 1 170 ? 21 -6.438 11.344 1 86.81 170 ASP A O 1
ATOM 1279 N N . TRP A 1 171 ? 19.078 -6.062 10.203 1 94.69 171 TRP A N 1
ATOM 1280 C CA . TRP A 1 171 ? 19.859 -5.93 8.969 1 94.69 171 TRP A CA 1
ATOM 1281 C C . TRP A 1 171 ? 20.672 -4.648 8.977 1 94.69 171 TRP A C 1
ATOM 1283 O O . TRP A 1 171 ? 20.172 -3.578 9.32 1 94.69 171 TRP A O 1
ATOM 1293 N N . ASP A 1 172 ? 21.906 -4.691 8.641 1 92.31 172 ASP A N 1
ATOM 1294 C CA . ASP A 1 172 ? 22.812 -3.566 8.789 1 92.31 172 ASP A CA 1
ATOM 1295 C C . ASP A 1 172 ? 23.078 -2.902 7.438 1 92.31 172 ASP A C 1
ATOM 1297 O O . ASP A 1 172 ? 24 -2.078 7.312 1 92.31 172 ASP A O 1
ATOM 1301 N N . GLY A 1 173 ? 22.391 -3.303 6.453 1 93.94 173 GLY A N 1
ATOM 1302 C CA . GLY A 1 173 ? 22.562 -2.682 5.148 1 93.94 173 GLY A CA 1
ATOM 1303 C C . GLY A 1 173 ? 23.453 -3.479 4.215 1 93.94 173 GLY A C 1
ATOM 1304 O O . GLY A 1 173 ? 23.547 -3.17 3.025 1 93.94 173 GLY A O 1
ATOM 1305 N N . THR A 1 174 ? 23.984 -4.605 4.727 1 94.94 174 THR A N 1
ATOM 1306 C CA . THR A 1 174 ? 24.922 -5.383 3.916 1 94.94 174 THR A CA 1
ATOM 1307 C C . THR A 1 174 ? 24.172 -6.379 3.041 1 94.94 174 THR A C 1
ATOM 1309 O O . THR A 1 174 ? 23.109 -6.875 3.424 1 94.94 174 THR A O 1
ATOM 1312 N N . GLU A 1 175 ? 24.703 -6.688 1.877 1 96.56 175 GLU A N 1
ATOM 1313 C CA . GLU A 1 175 ? 24.109 -7.629 0.932 1 96.56 175 GLU A CA 1
ATOM 1314 C C . GLU A 1 175 ? 22.609 -7.387 0.78 1 96.56 175 GLU A C 1
ATOM 1316 O O . GLU A 1 175 ? 21.797 -8.25 1.113 1 96.56 175 GLU A O 1
ATOM 1321 N N . PRO A 1 176 ? 22.312 -6.242 0.31 1 97.44 176 PRO A N 1
ATOM 1322 C CA . PRO A 1 176 ? 20.906 -5.832 0.3 1 97.44 176 PRO A CA 1
ATOM 1323 C C . PRO A 1 176 ? 20.031 -6.719 -0.588 1 97.44 176 PRO A C 1
ATOM 1325 O O . PRO A 1 176 ? 18.812 -6.742 -0.435 1 97.44 176 PRO A O 1
ATOM 1328 N N . LEU A 1 177 ? 20.656 -7.348 -1.562 1 97.81 177 LEU A N 1
ATOM 1329 C CA . LEU A 1 177 ? 19.969 -8.289 -2.443 1 97.81 177 LEU A CA 1
ATOM 1330 C C . LEU A 1 177 ? 20.609 -9.672 -2.367 1 97.81 177 LEU A C 1
ATOM 1332 O O . LEU A 1 177 ? 21.781 -9.836 -2.734 1 97.81 177 LEU A O 1
ATOM 1336 N N . ARG A 1 178 ? 19.812 -10.609 -1.872 1 97.69 178 ARG A N 1
ATOM 1337 C CA . ARG A 1 178 ? 20.297 -11.977 -1.659 1 97.69 178 ARG A CA 1
ATOM 1338 C C . ARG A 1 178 ? 19.531 -12.961 -2.533 1 97.69 178 ARG A C 1
ATOM 1340 O O . ARG A 1 178 ? 18.375 -12.742 -2.857 1 97.69 178 ARG A O 1
ATOM 1347 N N . LYS A 1 179 ? 20.141 -14.016 -2.908 1 93.12 179 LYS A N 1
ATOM 1348 C CA . LYS A 1 179 ? 19.469 -15.055 -3.691 1 93.12 179 LYS A CA 1
ATOM 1349 C C . LYS A 1 179 ? 18.891 -16.141 -2.785 1 93.12 179 LYS A C 1
ATOM 1351 O O . LYS A 1 179 ? 19.531 -16.562 -1.819 1 93.12 179 LYS A O 1
ATOM 1356 N N . LEU A 1 180 ? 17.641 -16.375 -3.082 1 84.19 180 LEU A N 1
ATOM 1357 C CA . LEU A 1 180 ? 17.016 -17.5 -2.396 1 84.19 180 LEU A CA 1
ATOM 1358 C C . LEU A 1 180 ? 17.188 -18.781 -3.191 1 84.19 180 LEU A C 1
ATOM 1360 O O . LEU A 1 180 ? 16.812 -18.844 -4.367 1 84.19 180 LEU A O 1
ATOM 1364 N N . GLY A 1 181 ? 17.922 -19.766 -2.639 1 65.62 181 GLY A N 1
ATOM 1365 C CA . GLY A 1 181 ? 18.234 -21.047 -3.268 1 65.62 181 GLY A CA 1
ATOM 1366 C C . GLY A 1 181 ? 19.672 -21.125 -3.764 1 65.62 181 GLY A C 1
ATOM 1367 O O . GLY A 1 181 ? 20.344 -20.109 -3.898 1 65.62 181 GLY A O 1
ATOM 1368 N N . MET B 1 1 ? 22.859 6.57 15.688 1 67.62 1 MET B N 1
ATOM 1369 C CA . MET B 1 1 ? 22.578 6.242 14.289 1 67.62 1 MET B CA 1
ATOM 1370 C C . MET B 1 1 ? 21.109 6.438 13.969 1 67.62 1 MET B C 1
ATOM 1372 O O . MET B 1 1 ? 20.234 6.047 14.758 1 67.62 1 MET B O 1
ATOM 1376 N N . THR B 1 2 ? 20.766 7.336 12.938 1 85.69 2 THR B N 1
ATOM 1377 C CA . THR B 1 2 ? 19.391 7.711 12.602 1 85.69 2 THR B CA 1
ATOM 1378 C C . THR B 1 2 ? 18.656 6.535 11.977 1 85.69 2 THR B C 1
ATOM 1380 O O . THR B 1 2 ? 19.203 5.82 11.141 1 85.69 2 THR B O 1
ATOM 1383 N N . ARG B 1 3 ? 17.609 6.285 12.586 1 93 3 ARG B N 1
ATOM 1384 C CA . ARG B 1 3 ? 16.781 5.219 12.039 1 93 3 ARG B CA 1
ATOM 1385 C C . ARG B 1 3 ? 16.391 5.512 10.594 1 93 3 ARG B C 1
ATOM 1387 O O . ARG B 1 3 ? 16.203 6.668 10.219 1 93 3 ARG B O 1
ATOM 1394 N N . ALA B 1 4 ? 16.344 4.406 9.781 1 95.19 4 ALA B N 1
ATOM 1395 C CA . ALA B 1 4 ? 15.797 4.559 8.438 1 95.19 4 ALA B CA 1
ATOM 1396 C C . ALA B 1 4 ? 14.312 4.902 8.477 1 95.19 4 ALA B C 1
ATOM 1398 O O . ALA B 1 4 ? 13.648 4.691 9.492 1 95.19 4 ALA B O 1
ATOM 1399 N N . ILE B 1 5 ? 13.789 5.406 7.379 1 95.88 5 ILE B N 1
ATOM 1400 C CA . ILE B 1 5 ? 12.422 5.922 7.301 1 95.88 5 ILE B CA 1
ATOM 1401 C C . ILE B 1 5 ? 11.438 4.82 7.688 1 95.88 5 ILE B C 1
ATOM 1403 O O . ILE B 1 5 ? 10.547 5.039 8.516 1 95.88 5 ILE B O 1
ATOM 1407 N N . THR B 1 6 ? 11.594 3.59 7.152 1 96 6 THR B N 1
ATOM 1408 C CA . THR B 1 6 ? 10.609 2.535 7.379 1 96 6 THR B CA 1
ATOM 1409 C C . THR B 1 6 ? 10.742 1.965 8.789 1 96 6 THR B C 1
ATOM 1411 O O . THR B 1 6 ? 9.859 1.246 9.258 1 96 6 THR B O 1
ATOM 1414 N N . GLN B 1 7 ? 11.82 2.256 9.484 1 96.38 7 GLN B N 1
ATOM 1415 C CA . GLN B 1 7 ? 12.008 1.804 10.859 1 96.38 7 GLN B CA 1
ATOM 1416 C C . GLN B 1 7 ? 11.227 2.682 11.836 1 96.38 7 GLN B C 1
ATOM 1418 O O . GLN B 1 7 ? 11.086 2.336 13.008 1 96.38 7 GLN B O 1
ATOM 1423 N N . LEU B 1 8 ? 10.711 3.787 11.344 1 97.88 8 LEU B N 1
ATOM 1424 C CA . LEU B 1 8 ? 10 4.723 12.203 1 97.88 8 LEU B CA 1
ATOM 1425 C C . LEU B 1 8 ? 8.586 4.23 12.492 1 97.88 8 LEU B C 1
ATOM 1427 O O . LEU B 1 8 ? 7.926 4.738 13.398 1 97.88 8 LEU B O 1
ATOM 1431 N N . GLY B 1 9 ? 8.117 3.248 11.742 1 97.88 9 GLY B N 1
ATOM 1432 C CA . GLY B 1 9 ? 6.797 2.67 11.961 1 97.88 9 GLY B CA 1
ATOM 1433 C C . GLY B 1 9 ? 6.332 1.807 10.805 1 97.88 9 GLY B C 1
ATOM 1434 O O . GLY B 1 9 ? 6.934 1.819 9.727 1 97.88 9 GLY B O 1
ATOM 1435 N N . PRO B 1 10 ? 5.305 1.052 11.031 1 97.75 10 PRO B N 1
ATOM 1436 C CA . PRO B 1 10 ? 4.742 0.203 9.984 1 97.75 10 PRO B CA 1
ATOM 1437 C C . PRO B 1 10 ? 3.979 1.001 8.93 1 97.75 10 PRO B C 1
ATOM 1439 O O . PRO B 1 10 ? 3.816 2.217 9.062 1 97.75 10 PRO B O 1
ATOM 1442 N N . VAL B 1 11 ? 3.621 0.305 7.82 1 97.19 11 VAL B N 1
ATOM 1443 C CA . VAL B 1 11 ? 2.635 0.86 6.898 1 97.19 11 VAL B CA 1
ATOM 1444 C C . VAL B 1 11 ? 1.328 1.131 7.641 1 97.19 11 VAL B C 1
ATOM 1446 O O . VAL B 1 11 ? 0.556 0.207 7.91 1 97.19 11 VAL B O 1
ATOM 1449 N N . GLY B 1 12 ? 1.084 2.361 7.898 1 97.88 12 GLY B N 1
ATOM 1450 C CA . GLY B 1 12 ? -0.065 2.699 8.719 1 97.88 12 GLY B CA 1
ATOM 1451 C C . GLY B 1 12 ? -1.306 3.025 7.91 1 97.88 12 GLY B C 1
ATOM 1452 O O . GLY B 1 12 ? -2.43 2.842 8.383 1 97.88 12 GLY B O 1
ATOM 1453 N N . GLN B 1 13 ? -1.058 3.561 6.73 1 97.81 13 GLN B N 1
ATOM 1454 C CA . GLN B 1 13 ? -2.168 4.07 5.93 1 97.81 13 GLN B CA 1
ATOM 1455 C C . GLN B 1 13 ? -1.832 4.047 4.441 1 97.81 13 GLN B C 1
ATOM 1457 O O . GLN B 1 13 ? -0.719 4.402 4.047 1 97.81 13 GLN B O 1
ATOM 1462 N N . LEU B 1 14 ? -2.689 3.572 3.709 1 95.25 14 LEU B N 1
ATOM 1463 C CA . LEU B 1 14 ? -2.705 3.756 2.262 1 95.25 14 LEU B CA 1
ATOM 1464 C C . LEU B 1 14 ? -3.721 4.824 1.861 1 95.25 14 LEU B C 1
ATOM 1466 O O . LEU B 1 14 ? -4.922 4.648 2.062 1 95.25 14 LEU B O 1
ATOM 1470 N N . ALA B 1 15 ? -3.203 5.883 1.267 1 94.88 15 ALA B N 1
ATOM 1471 C CA . ALA B 1 15 ? -4.066 7.02 0.961 1 94.88 15 ALA B CA 1
ATOM 1472 C C . ALA B 1 15 ? -4.254 7.176 -0.545 1 94.88 15 ALA B C 1
ATOM 1474 O O . ALA B 1 15 ? -3.309 7.004 -1.318 1 94.88 15 ALA B O 1
ATOM 1475 N N . TYR B 1 16 ? -5.438 7.531 -0.914 1 92.25 16 TYR B N 1
ATOM 1476 C CA . TYR B 1 16 ? -5.812 7.684 -2.314 1 92.25 16 TYR B CA 1
ATOM 1477 C C . TYR B 1 16 ? -6.441 9.055 -2.562 1 92.25 16 TYR B C 1
ATOM 1479 O O . TYR B 1 16 ? -7.098 9.609 -1.682 1 92.25 16 TYR B O 1
ATOM 1487 N N . LEU B 1 17 ? -6.227 9.531 -3.76 1 91.81 17 LEU B N 1
ATOM 1488 C CA . LEU B 1 17 ? -6.781 10.789 -4.254 1 91.81 17 LEU B CA 1
ATOM 1489 C C . LEU B 1 17 ? -7.688 10.547 -5.457 1 91.81 17 LEU B C 1
ATOM 1491 O O . LEU B 1 17 ? -7.305 10.82 -6.594 1 91.81 17 LEU B O 1
ATOM 1495 N N . PRO B 1 18 ? -8.93 10.078 -5.156 1 91.44 18 PRO B N 1
ATOM 1496 C CA . PRO B 1 18 ? -9.797 9.695 -6.27 1 91.44 18 PRO B CA 1
ATOM 1497 C C . PRO B 1 18 ? -10.305 10.898 -7.066 1 91.44 18 PRO B C 1
ATOM 1499 O O . PRO B 1 18 ? -10.578 11.953 -6.492 1 91.44 18 PRO B O 1
ATOM 1502 N N . GLN B 1 19 ? -10.43 10.695 -8.391 1 89.62 19 GLN B N 1
ATOM 1503 C CA . GLN B 1 19 ? -11.07 11.695 -9.234 1 89.62 19 GLN B CA 1
ATOM 1504 C C . GLN B 1 19 ? -12.555 11.812 -8.922 1 89.62 19 GLN B C 1
ATOM 1506 O O . GLN B 1 19 ? -13.133 12.898 -9 1 89.62 19 GLN B O 1
ATOM 1511 N N . ASP B 1 20 ? -13.141 10.727 -8.648 1 90.12 20 ASP B N 1
ATOM 1512 C CA . ASP B 1 20 ? -14.539 10.633 -8.227 1 90.12 20 ASP B CA 1
ATOM 1513 C C . ASP B 1 20 ? -14.641 10.062 -6.812 1 90.12 20 ASP B C 1
ATOM 1515 O O . ASP B 1 20 ? -14.609 8.844 -6.625 1 90.12 20 ASP B O 1
ATOM 1519 N N . PHE B 1 21 ? -14.805 10.938 -5.855 1 92.5 21 PHE B N 1
ATOM 1520 C CA . PHE B 1 21 ? -14.766 10.594 -4.441 1 92.5 21 PHE B CA 1
ATOM 1521 C C . PHE B 1 21 ? -15.867 9.602 -4.098 1 92.5 21 PHE B C 1
ATOM 1523 O O . PHE B 1 21 ? -15.609 8.57 -3.469 1 92.5 21 PHE B O 1
ATOM 1530 N N . ASP B 1 22 ? -17.062 9.867 -4.539 1 92.44 22 ASP B N 1
ATOM 1531 C CA . ASP B 1 22 ? -18.203 9.023 -4.215 1 92.44 22 ASP B CA 1
ATOM 1532 C C . ASP B 1 22 ? -18.047 7.633 -4.824 1 92.44 22 ASP B C 1
ATOM 1534 O O . ASP B 1 22 ? -18.375 6.629 -4.188 1 92.44 22 ASP B O 1
ATOM 1538 N N . ALA B 1 23 ? -17.547 7.547 -6.031 1 91.06 23 ALA B N 1
ATOM 1539 C CA . ALA B 1 23 ? -17.297 6.258 -6.668 1 91.06 23 ALA B CA 1
ATOM 1540 C C . ALA B 1 23 ? -16.25 5.465 -5.895 1 91.06 23 ALA B C 1
ATOM 1542 O O . ALA B 1 23 ? -16.344 4.238 -5.777 1 91.06 23 ALA B O 1
ATOM 1543 N N . ALA B 1 24 ? -15.234 6.16 -5.402 1 92 24 ALA B N 1
ATOM 1544 C CA . ALA B 1 24 ? -14.195 5.492 -4.621 1 92 24 ALA B CA 1
ATOM 1545 C C . ALA B 1 24 ? -14.766 4.922 -3.326 1 92 24 ALA B C 1
ATOM 1547 O O . ALA B 1 24 ? -14.43 3.805 -2.93 1 92 24 ALA B O 1
ATOM 1548 N N . VAL B 1 25 ? -15.594 5.707 -2.682 1 93.25 25 VAL B N 1
ATOM 1549 C CA . VAL B 1 25 ? -16.234 5.219 -1.464 1 93.25 25 VAL B CA 1
ATOM 1550 C C . VAL B 1 25 ? -17.016 3.943 -1.767 1 93.25 25 VAL B C 1
ATOM 1552 O O . VAL B 1 25 ? -16.891 2.949 -1.044 1 93.25 25 VAL B O 1
ATOM 1555 N N . ARG B 1 26 ? -17.781 3.941 -2.82 1 92.62 26 ARG B N 1
ATOM 1556 C CA . ARG B 1 26 ? -18.562 2.773 -3.197 1 92.62 26 ARG B CA 1
ATOM 1557 C C . ARG B 1 26 ? -17.656 1.58 -3.502 1 92.62 26 ARG B C 1
ATOM 1559 O O . ARG B 1 26 ? -17.938 0.461 -3.064 1 92.62 26 ARG B O 1
ATOM 1566 N N . TYR B 1 27 ? -16.609 1.818 -4.195 1 91.5 27 TYR B N 1
ATOM 1567 C CA . TYR B 1 27 ? -15.672 0.756 -4.539 1 91.5 27 TYR B CA 1
ATOM 1568 C C . TYR B 1 27 ? -15.109 0.1 -3.287 1 91.5 27 TYR B C 1
ATOM 1570 O O . TYR B 1 27 ? -15.141 -1.125 -3.15 1 91.5 27 TYR B O 1
ATOM 1578 N N . TRP B 1 28 ? -14.633 0.899 -2.408 1 94 28 TRP B N 1
ATOM 1579 C CA . TRP B 1 28 ? -13.945 0.366 -1.238 1 94 28 TRP B CA 1
ATOM 1580 C C . TRP B 1 28 ? -14.93 -0.306 -0.285 1 94 28 TRP B C 1
ATOM 1582 O O . TRP B 1 28 ? -14.586 -1.286 0.38 1 94 28 TRP B O 1
ATOM 1592 N N . THR B 1 29 ? -16.156 0.208 -0.265 1 94.81 29 THR B N 1
ATOM 1593 C CA . THR B 1 29 ? -17.125 -0.356 0.673 1 94.81 29 THR B CA 1
ATOM 1594 C C . THR B 1 29 ? -17.844 -1.546 0.051 1 94.81 29 THR B C 1
ATOM 1596 O O . THR B 1 29 ? -17.812 -2.654 0.589 1 94.81 29 THR B O 1
ATOM 1599 N N . GLU B 1 30 ? -18.312 -1.415 -1.147 1 92.31 30 GLU B N 1
ATOM 1600 C CA . GLU B 1 30 ? -19.203 -2.418 -1.74 1 92.31 30 GLU B CA 1
ATOM 1601 C C . GLU B 1 30 ? -18.391 -3.516 -2.432 1 92.31 30 GLU B C 1
ATOM 1603 O O . GLU B 1 30 ? -18.797 -4.684 -2.414 1 92.31 30 GLU B O 1
ATOM 1608 N N . THR B 1 31 ? -17.312 -3.154 -3.064 1 92.31 31 THR B N 1
ATOM 1609 C CA . THR B 1 31 ? -16.531 -4.133 -3.814 1 92.31 31 THR B CA 1
ATOM 1610 C C . THR B 1 31 ? -15.477 -4.773 -2.926 1 92.31 31 THR B C 1
ATOM 1612 O O . THR B 1 31 ? -15.383 -6 -2.846 1 92.31 31 THR B O 1
ATOM 1615 N N . MET B 1 32 ? -14.773 -3.986 -2.186 1 93.81 32 MET B N 1
ATOM 1616 C CA . MET B 1 32 ? -13.633 -4.488 -1.429 1 93.81 32 MET B CA 1
ATOM 1617 C C . MET B 1 32 ? -14.047 -4.891 -0.018 1 93.81 32 MET B C 1
ATOM 1619 O O . MET B 1 32 ? -13.398 -5.727 0.61 1 93.81 32 MET B O 1
ATOM 1623 N N . GLY B 1 33 ? -15.062 -4.203 0.536 1 94 33 GLY B N 1
ATOM 1624 C CA . GLY B 1 33 ? -15.555 -4.543 1.863 1 94 33 GLY B CA 1
ATOM 1625 C C . GLY B 1 33 ? -14.898 -3.727 2.963 1 94 33 GLY B C 1
ATOM 1626 O O . GLY B 1 33 ? -14.969 -4.094 4.141 1 94 33 GLY B O 1
ATOM 1627 N N . VAL B 1 34 ? -14.289 -2.676 2.607 1 95.94 34 VAL B N 1
ATOM 1628 C CA . VAL B 1 34 ? -13.672 -1.785 3.584 1 95.94 34 VAL B CA 1
ATOM 1629 C C . VAL B 1 34 ? -14.695 -0.768 4.078 1 95.94 34 VAL B C 1
ATOM 1631 O O . VAL B 1 34 ? -15.336 -0.08 3.277 1 95.94 34 VAL B O 1
ATOM 1634 N N . GLY B 1 35 ? -14.875 -0.6 5.445 1 97.19 35 GLY B N 1
ATOM 1635 C CA . GLY B 1 35 ? -15.789 0.388 5.984 1 97.19 35 GLY B CA 1
ATOM 1636 C C . GLY B 1 35 ? -16.172 0.12 7.43 1 97.19 35 GLY B C 1
ATOM 1637 O O . GLY B 1 35 ? -15.734 -0.867 8.023 1 97.19 35 GLY B O 1
ATOM 1638 N N . PRO B 1 36 ? -17.047 0.961 8.055 1 98.25 36 PRO B N 1
ATOM 1639 C CA . PRO B 1 36 ? -17.484 2.223 7.449 1 98.25 36 PRO B CA 1
ATOM 1640 C C . PRO B 1 36 ? -16.375 3.273 7.41 1 98.25 36 PRO B C 1
ATOM 1642 O O . PRO B 1 36 ? -15.414 3.191 8.18 1 98.25 36 PRO B O 1
ATOM 1645 N N . PHE B 1 37 ? -16.5 4.141 6.434 1 98.44 37 PHE B N 1
ATOM 1646 C CA . PHE B 1 37 ? -15.609 5.301 6.387 1 98.44 37 PHE B CA 1
ATOM 1647 C C . PHE B 1 37 ? -16.125 6.414 7.289 1 98.44 37 PHE B C 1
ATOM 1649 O O . PHE B 1 37 ? -17.344 6.66 7.348 1 98.44 37 PHE B O 1
ATOM 1656 N N . TYR B 1 38 ? -15.219 7.09 7.957 1 98.62 38 TYR B N 1
ATOM 1657 C CA . TYR B 1 38 ? -15.516 8.297 8.727 1 98.62 38 TYR B CA 1
ATOM 1658 C C . TYR B 1 38 ? -14.945 9.531 8.039 1 98.62 38 TYR B C 1
ATOM 1660 O O . TYR B 1 38 ? -13.734 9.625 7.824 1 98.62 38 TYR B O 1
ATOM 1668 N N . LEU B 1 39 ? -15.797 10.445 7.762 1 98.38 39 LEU B N 1
ATOM 1669 C CA . LEU B 1 39 ? -15.5 11.633 6.961 1 98.38 39 LEU B CA 1
ATOM 1670 C C . LEU B 1 39 ? -15.164 12.82 7.855 1 98.38 39 LEU B C 1
ATOM 1672 O O . LEU B 1 39 ? -15.891 13.109 8.812 1 98.38 39 LEU B O 1
ATOM 1676 N N . MET B 1 40 ? -14.055 13.391 7.633 1 97.12 40 MET B N 1
ATOM 1677 C CA . MET B 1 40 ? -13.648 14.68 8.18 1 97.12 40 MET B CA 1
ATOM 1678 C C . MET B 1 40 ? -13.531 15.727 7.082 1 97.12 40 MET B C 1
ATOM 1680 O O . MET B 1 40 ? -12.664 15.633 6.215 1 97.12 40 MET B O 1
ATOM 1684 N N . GLU B 1 41 ? -14.328 16.75 7.16 1 97.31 41 GLU B N 1
ATOM 1685 C CA . GLU B 1 41 ? -14.422 17.688 6.051 1 97.31 41 GLU B CA 1
ATOM 1686 C C . GLU B 1 41 ? -13.648 18.969 6.352 1 97.31 41 GLU B C 1
ATOM 1688 O O . GLU B 1 41 ? -13.539 19.375 7.512 1 97.31 41 GLU B O 1
ATOM 1693 N N . ASN B 1 42 ? -13.117 19.484 5.293 1 97.12 42 ASN B N 1
ATOM 1694 C CA . ASN B 1 42 ? -12.492 20.797 5.277 1 97.12 42 ASN B CA 1
ATOM 1695 C C . ASN B 1 42 ? -11.352 20.891 6.293 1 97.12 42 ASN B C 1
ATOM 1697 O O . ASN B 1 42 ? -11.305 21.828 7.09 1 97.12 42 ASN B O 1
ATOM 1701 N N . VAL B 1 43 ? -10.531 19.906 6.238 1 96.81 43 VAL B N 1
ATOM 1702 C CA . VAL B 1 43 ? -9.328 19.875 7.055 1 96.81 43 VAL B CA 1
ATOM 1703 C C . VAL B 1 43 ? -8.312 20.875 6.527 1 96.81 43 VAL B C 1
ATOM 1705 O O . VAL B 1 43 ? -8.094 20.984 5.316 1 96.81 43 VAL B O 1
ATOM 1708 N N . ALA B 1 44 ? -7.738 21.672 7.426 1 97.12 44 ALA B N 1
ATOM 1709 C CA . ALA B 1 44 ? -6.629 22.578 7.133 1 97.12 44 ALA B CA 1
ATOM 1710 C C . ALA B 1 44 ? -5.484 22.375 8.125 1 97.12 44 ALA B C 1
ATOM 1712 O O . ALA B 1 44 ? -5.691 22.422 9.336 1 97.12 44 ALA B O 1
ATOM 1713 N N . LEU B 1 45 ? -4.34 22.141 7.59 1 98.12 45 LEU B N 1
ATOM 1714 C CA . LEU B 1 45 ? -3.178 22.031 8.461 1 98.12 45 LEU B CA 1
ATOM 1715 C C . LEU B 1 45 ? -2.789 23.391 9.039 1 98.12 45 LEU B C 1
ATOM 1717 O O . LEU B 1 45 ? -2.838 24.391 8.336 1 98.12 45 LEU B O 1
ATOM 1721 N N . GLY B 1 46 ? -2.5 23.438 10.336 1 98.31 46 GLY B N 1
ATOM 1722 C CA . GLY B 1 46 ? -1.939 24.656 10.906 1 98.31 46 GLY B CA 1
ATOM 1723 C C . GLY B 1 46 ? -0.559 24.984 10.367 1 98.31 46 GLY B C 1
ATOM 1724 O O . GLY B 1 46 ? 0.273 24.094 10.195 1 98.31 46 GLY B O 1
ATOM 1725 N N . GLU B 1 47 ? -0.305 26.266 10.047 1 98.31 47 GLU B N 1
ATOM 1726 C CA . GLU B 1 47 ? 0.99 26.734 9.562 1 98.31 47 GLU B CA 1
ATOM 1727 C C . GLU B 1 47 ? 1.453 25.922 8.359 1 98.31 47 GLU B C 1
ATOM 1729 O O . GLU B 1 47 ? 2.639 25.609 8.227 1 98.31 47 GLU B O 1
ATOM 1734 N N . ALA B 1 48 ? 0.549 25.609 7.555 1 98.44 48 ALA B N 1
ATOM 1735 C CA . ALA B 1 48 ? 0.803 24.719 6.43 1 98.44 48 ALA B CA 1
ATOM 1736 C C . ALA B 1 48 ? 1.771 25.359 5.434 1 98.44 48 ALA B C 1
ATOM 1738 O O . ALA B 1 48 ? 1.626 26.531 5.078 1 98.44 48 ALA B O 1
ATOM 1739 N N . LYS B 1 49 ? 2.756 24.578 4.992 1 98.69 49 LYS B N 1
ATOM 1740 C CA . LYS B 1 49 ? 3.639 24.969 3.895 1 98.69 49 LYS B CA 1
ATOM 1741 C C . LYS B 1 49 ? 3.725 23.875 2.838 1 98.69 49 LYS B C 1
ATOM 1743 O O . LYS B 1 49 ? 3.729 22.688 3.166 1 98.69 49 LYS B O 1
ATOM 1748 N N . TYR B 1 50 ? 3.76 24.25 1.625 1 97.88 50 TYR B N 1
ATOM 1749 C CA . TYR B 1 50 ? 4.078 23.406 0.472 1 97.88 50 TYR B CA 1
ATOM 1750 C C . TYR B 1 50 ? 5.363 23.875 -0.2 1 97.88 50 TYR B C 1
ATOM 1752 O O . TYR B 1 50 ? 5.449 25 -0.675 1 97.88 50 TYR B O 1
ATOM 1760 N N . LYS B 1 51 ? 6.277 23.031 -0.162 1 95.75 51 LYS B N 1
ATOM 1761 C CA . LYS B 1 51 ? 7.613 23.328 -0.675 1 95.75 51 LYS B CA 1
ATOM 1762 C C . LYS B 1 51 ? 8.156 24.625 -0.075 1 95.75 51 LYS B C 1
ATOM 1764 O O . LYS B 1 51 ? 8.664 25.484 -0.797 1 95.75 51 LYS B O 1
ATOM 1769 N N . GLY B 1 52 ? 7.918 24.703 1.172 1 97.69 52 GLY B N 1
ATOM 1770 C CA . GLY B 1 52 ? 8.5 25.781 1.948 1 97.69 52 GLY B CA 1
ATOM 1771 C C . GLY B 1 52 ? 7.691 27.062 1.885 1 97.69 52 GLY B C 1
ATOM 1772 O O . GLY B 1 52 ? 8.008 28.047 2.574 1 97.69 52 GLY B O 1
ATOM 1773 N N . VAL B 1 53 ? 6.637 27.109 1.102 1 98.25 53 VAL B N 1
ATOM 1774 C CA . VAL B 1 53 ? 5.82 28.312 0.921 1 98.25 53 VAL B CA 1
ATOM 1775 C C . VAL B 1 53 ? 4.477 28.125 1.623 1 98.25 53 VAL B C 1
ATOM 1777 O O . VAL B 1 53 ? 3.799 27.109 1.434 1 98.25 53 VAL B O 1
ATOM 1780 N N . PRO B 1 54 ? 4.086 29.141 2.469 1 98.56 54 PRO B N 1
ATOM 1781 C CA . PRO B 1 54 ? 2.783 29 3.123 1 98.56 54 PRO B CA 1
ATOM 1782 C C . PRO B 1 54 ? 1.653 28.719 2.135 1 98.56 54 PRO B C 1
ATOM 1784 O O . PRO B 1 54 ? 1.646 29.266 1.026 1 98.56 54 PRO B O 1
ATOM 1787 N N . THR B 1 55 ? 0.669 27.891 2.518 1 98.25 55 THR B N 1
ATOM 1788 C CA . THR B 1 55 ? -0.459 27.531 1.667 1 98.25 55 THR B CA 1
ATOM 1789 C C . THR B 1 55 ? -1.749 27.453 2.479 1 98.25 55 THR B C 1
ATOM 1791 O O . THR B 1 55 ? -1.722 27.156 3.674 1 98.25 55 THR B O 1
ATOM 1794 N N . GLY B 1 56 ? -2.82 27.766 1.859 1 98.06 56 GLY B N 1
ATOM 1795 C CA . GLY B 1 56 ? -4.141 27.641 2.461 1 98.06 56 GLY B CA 1
ATOM 1796 C C . GLY B 1 56 ? -4.898 26.422 2.008 1 98.06 56 GLY B C 1
ATOM 1797 O O . GLY B 1 56 ? -6.125 26.453 1.876 1 98.06 56 GLY B O 1
ATOM 1798 N N . ALA B 1 57 ? -4.215 25.328 1.68 1 98.12 57 ALA B N 1
ATOM 1799 C CA . ALA B 1 57 ? -4.836 24.109 1.173 1 98.12 57 ALA B CA 1
ATOM 1800 C C . ALA B 1 57 ? -5.855 23.547 2.168 1 98.12 57 ALA B C 1
ATOM 1802 O O . ALA B 1 57 ? -5.59 23.5 3.371 1 98.12 57 ALA B O 1
ATOM 1803 N N . VAL B 1 58 ? -6.996 23.203 1.646 1 98.38 58 VAL B N 1
ATOM 1804 C CA . VAL B 1 58 ? -8.078 22.609 2.416 1 98.38 58 VAL B CA 1
ATOM 1805 C C . VAL B 1 58 ? -8.539 21.312 1.739 1 98.38 58 VAL B C 1
ATOM 1807 O O . VAL B 1 58 ? -8.664 21.266 0.514 1 98.38 58 VAL B O 1
ATOM 1810 N N . PHE B 1 59 ? -8.781 20.297 2.52 1 97.94 59 PHE B N 1
ATOM 1811 C CA . PHE B 1 59 ? -9.195 19.016 1.955 1 97.94 59 PHE B CA 1
ATOM 1812 C C . PHE B 1 59 ? -10.086 18.25 2.93 1 97.94 59 PHE B C 1
ATOM 1814 O O . PHE B 1 59 ? -10.156 18.594 4.109 1 97.94 59 PHE B O 1
ATOM 1821 N N . SER B 1 60 ? -10.797 17.344 2.416 1 97.94 60 SER B N 1
ATOM 1822 C CA . SER B 1 60 ? -11.586 16.391 3.195 1 97.94 60 SER B CA 1
ATOM 1823 C C . SER B 1 60 ? -11.023 14.977 3.082 1 97.94 60 SER B C 1
ATOM 1825 O O . SER B 1 60 ? -10.461 14.609 2.049 1 97.94 60 SER B O 1
ATOM 1827 N N . ILE B 1 61 ? -11.117 14.203 4.188 1 97.88 61 ILE B N 1
ATOM 1828 C CA . ILE B 1 61 ? -10.617 12.836 4.18 1 97.88 61 ILE B CA 1
ATOM 1829 C C . ILE B 1 61 ? -11.688 11.891 4.727 1 97.88 61 ILE B C 1
ATOM 1831 O O . ILE B 1 61 ? -12.508 12.289 5.562 1 97.88 61 ILE B O 1
ATOM 1835 N N . ALA B 1 62 ? -11.758 10.742 4.238 1 98.06 62 ALA B N 1
ATOM 1836 C CA . ALA B 1 62 ? -12.531 9.625 4.773 1 98.06 62 ALA B CA 1
ATOM 1837 C C . ALA B 1 62 ? -11.625 8.445 5.109 1 98.06 62 ALA B C 1
ATOM 1839 O O . ALA B 1 62 ? -10.828 8.008 4.273 1 98.06 62 ALA B O 1
ATOM 1840 N N . ILE B 1 63 ? -11.734 7.941 6.352 1 98.5 63 ILE B N 1
ATOM 1841 C CA . ILE B 1 63 ? -10.812 6.906 6.82 1 98.5 63 ILE B CA 1
ATOM 1842 C C . ILE B 1 63 ? -11.602 5.66 7.215 1 98.5 63 ILE B C 1
ATOM 1844 O O . ILE B 1 63 ? -12.656 5.758 7.852 1 98.5 63 ILE B O 1
ATOM 1848 N N . ALA B 1 64 ? -11.188 4.543 6.836 1 98.38 64 ALA B N 1
ATOM 1849 C CA . ALA B 1 64 ? -11.609 3.217 7.281 1 98.38 64 ALA B CA 1
ATOM 1850 C C . ALA B 1 64 ? -10.406 2.285 7.426 1 98.38 64 ALA B C 1
ATOM 1852 O O . ALA B 1 64 ? -9.258 2.719 7.305 1 98.38 64 ALA B O 1
ATOM 1853 N N . TYR B 1 65 ? -10.68 0.995 7.758 1 98.44 65 TYR B N 1
ATOM 1854 C CA . TYR B 1 65 ? -9.562 0.092 8.008 1 98.44 65 TYR B CA 1
ATOM 1855 C C . TYR B 1 65 ? -9.688 -1.177 7.176 1 98.44 65 TYR B C 1
ATOM 1857 O O . TYR B 1 65 ? -10.781 -1.729 7.035 1 98.44 65 TYR B O 1
ATOM 1865 N N . TRP B 1 66 ? -8.648 -1.576 6.574 1 97.44 66 TRP B N 1
ATOM 1866 C CA . TRP B 1 66 ? -8.367 -2.926 6.094 1 97.44 66 TRP B CA 1
ATOM 1867 C C . TRP B 1 66 ? -7.387 -3.639 7.023 1 97.44 66 TRP B C 1
ATOM 1869 O O . TRP B 1 66 ? -6.172 -3.473 6.906 1 97.44 66 TRP B O 1
ATOM 1879 N N . GLY B 1 67 ? -7.941 -4.492 7.965 1 96.56 67 GLY B N 1
ATOM 1880 C CA . GLY B 1 67 ? -7.098 -4.961 9.047 1 96.56 67 GLY B CA 1
ATOM 1881 C C . GLY B 1 67 ? -6.543 -3.838 9.898 1 96.56 67 GLY B C 1
ATOM 1882 O O . GLY B 1 67 ? -7.297 -3.006 10.406 1 96.56 67 GLY B O 1
ATOM 1883 N N . ASP B 1 68 ? -5.234 -3.75 9.969 1 97.25 68 ASP B N 1
ATOM 1884 C CA . ASP B 1 68 ? -4.586 -2.742 10.797 1 97.25 68 ASP B CA 1
ATOM 1885 C C . ASP B 1 68 ? -4.133 -1.547 9.961 1 97.25 68 ASP B C 1
ATOM 1887 O O . ASP B 1 68 ? -3.605 -0.571 10.5 1 97.25 68 ASP B O 1
ATOM 1891 N N . VAL B 1 69 ? -4.359 -1.579 8.695 1 98.12 69 VAL B N 1
ATOM 1892 C CA . VAL B 1 69 ? -3.932 -0.507 7.801 1 98.12 69 VAL B CA 1
ATOM 1893 C C . VAL B 1 69 ? -5.113 0.411 7.496 1 98.12 69 VAL B C 1
ATOM 1895 O O . VAL B 1 69 ? -6.195 -0.059 7.141 1 98.12 69 VAL B O 1
ATOM 1898 N N . GLN B 1 70 ? -4.934 1.704 7.621 1 98.31 70 GLN B N 1
ATOM 1899 C CA . GLN B 1 70 ? -5.973 2.656 7.242 1 98.31 70 GLN B CA 1
ATOM 1900 C C . GLN B 1 70 ? -6.059 2.801 5.723 1 98.31 70 GLN B C 1
ATOM 1902 O O . GLN B 1 70 ? -5.035 2.861 5.043 1 98.31 70 GLN B O 1
ATOM 1907 N N . ILE B 1 71 ? -7.23 2.803 5.234 1 96.5 71 ILE B N 1
ATOM 1908 C CA . ILE B 1 71 ? -7.516 3.279 3.885 1 96.5 71 ILE B CA 1
ATOM 1909 C C . ILE B 1 71 ? -8.078 4.699 3.947 1 96.5 71 ILE B C 1
ATOM 1911 O O . ILE B 1 71 ? -9.094 4.945 4.602 1 96.5 71 ILE B O 1
ATOM 1915 N N . GLU B 1 72 ? -7.402 5.605 3.312 1 97.25 72 GLU B N 1
ATOM 1916 C CA . GLU B 1 72 ? -7.824 7.004 3.32 1 97.25 72 GLU B CA 1
ATOM 1917 C C . GLU B 1 72 ? -8.203 7.473 1.918 1 97.25 72 GLU B C 1
ATOM 1919 O O . GLU B 1 72 ? -7.465 7.234 0.958 1 97.25 72 GLU B O 1
ATOM 1924 N N . LEU B 1 73 ? -9.352 8.055 1.819 1 95.31 73 LEU B N 1
ATOM 1925 C CA . LEU B 1 73 ? -9.805 8.727 0.604 1 95.31 73 LEU B CA 1
ATOM 1926 C C . LEU B 1 73 ? -9.797 10.242 0.788 1 95.31 73 LEU B C 1
ATOM 1928 O O . LEU B 1 73 ? -10.359 10.758 1.755 1 95.31 73 LEU B O 1
ATOM 1932 N N . ILE B 1 74 ? -9.156 10.945 -0.11 1 96.31 74 ILE B N 1
ATOM 1933 C CA . ILE B 1 74 ? -8.953 12.383 0.035 1 96.31 74 ILE B CA 1
ATOM 1934 C C . ILE B 1 74 ? -9.711 13.133 -1.058 1 96.31 74 ILE B C 1
ATOM 1936 O O . ILE B 1 74 ? -9.727 12.703 -2.217 1 96.31 74 ILE B O 1
ATOM 1940 N N . ARG B 1 75 ? -10.312 14.211 -0.728 1 96.12 75 ARG B N 1
ATOM 1941 C CA . ARG B 1 75 ? -10.969 15.141 -1.644 1 96.12 75 ARG B CA 1
ATOM 1942 C C . ARG B 1 75 ? -10.492 16.578 -1.408 1 96.12 75 ARG B C 1
ATOM 1944 O O . ARG B 1 75 ? -10.828 17.188 -0.393 1 96.12 75 ARG B O 1
ATOM 1951 N N . PRO B 1 76 ? -9.641 17.094 -2.34 1 96.88 76 PRO B N 1
ATOM 1952 C CA . PRO B 1 76 ? -9.281 18.5 -2.188 1 96.88 76 PRO B CA 1
ATOM 1953 C C . PRO B 1 76 ? -10.492 19.438 -2.258 1 96.88 76 PRO B C 1
ATOM 1955 O O . PRO B 1 76 ? -11.422 19.188 -3.033 1 96.88 76 PRO B O 1
ATOM 1958 N N . GLU B 1 77 ? -10.445 20.469 -1.436 1 98 77 GLU B N 1
ATOM 1959 C CA . GLU B 1 77 ? -11.594 21.375 -1.372 1 98 77 GLU B CA 1
ATOM 1960 C C . GLU B 1 77 ? -11.281 22.703 -2.035 1 98 77 GLU B C 1
ATOM 1962 O O . GLU B 1 77 ? -12.18 23.531 -2.234 1 98 77 GLU B O 1
ATOM 1967 N N . ASN B 1 78 ? -10.039 22.953 -2.299 1 97.44 78 ASN B N 1
ATOM 1968 C CA . ASN B 1 78 ? -9.617 24.125 -3.07 1 97.44 78 ASN B CA 1
ATOM 1969 C C . ASN B 1 78 ? -8.414 23.797 -3.951 1 97.44 78 ASN B C 1
ATOM 1971 O O . ASN B 1 78 ? -7.996 22.641 -4.043 1 97.44 78 ASN B O 1
ATOM 1975 N N . ARG B 1 79 ? -7.938 24.766 -4.719 1 95.56 79 ARG B N 1
ATOM 1976 C CA . ARG B 1 79 ? -6.887 24.531 -5.703 1 95.56 79 ARG B CA 1
ATOM 1977 C C . ARG B 1 79 ? -5.562 25.141 -5.25 1 95.56 79 ARG B C 1
ATOM 1979 O O . ARG B 1 79 ? -4.668 25.375 -6.062 1 95.56 79 ARG B O 1
ATOM 1986 N N . GLU B 1 80 ? -5.465 25.344 -3.896 1 97.5 80 GLU B N 1
ATOM 1987 C CA . GLU B 1 80 ? -4.211 25.875 -3.363 1 97.5 80 GLU B CA 1
ATOM 1988 C C . GLU B 1 80 ? -3.064 24.891 -3.584 1 97.5 80 GLU B C 1
ATOM 1990 O O . GLU B 1 80 ? -3.281 23.672 -3.635 1 97.5 80 GLU B O 1
ATOM 1995 N N . PRO B 1 81 ? -1.887 25.422 -3.738 1 95.75 81 PRO B N 1
ATOM 1996 C CA . PRO B 1 81 ? -0.75 24.516 -3.947 1 95.75 81 PRO B CA 1
ATOM 1997 C C . PRO B 1 81 ? -0.603 23.484 -2.832 1 95.75 81 PRO B C 1
ATOM 1999 O O . PRO B 1 81 ? -0.64 23.828 -1.65 1 95.75 81 PRO B O 1
ATOM 2002 N N . SER B 1 82 ? -0.506 22.25 -3.217 1 95.5 82 SER B N 1
ATOM 2003 C CA . SER B 1 82 ? -0.374 21.125 -2.311 1 95.5 82 SER B CA 1
ATOM 2004 C C . SER B 1 82 ? 0.047 19.859 -3.059 1 95.5 82 SER B C 1
ATOM 2006 O O . SER B 1 82 ? 0.294 19.906 -4.266 1 95.5 82 SER B O 1
ATOM 2008 N N . ILE B 1 83 ? 0.105 18.781 -2.324 1 93.94 83 ILE B N 1
ATOM 2009 C CA . ILE B 1 83 ? 0.417 17.5 -2.959 1 93.94 83 ILE B CA 1
ATOM 2010 C C . ILE B 1 83 ? -0.833 16.938 -3.635 1 93.94 83 ILE B C 1
ATOM 2012 O O . ILE B 1 83 ? -0.763 15.945 -4.352 1 93.94 83 ILE B O 1
ATOM 2016 N N . TYR B 1 84 ? -1.909 17.594 -3.43 1 94.5 84 TYR B N 1
ATOM 2017 C CA . TYR B 1 84 ? -3.164 17.125 -4.012 1 94.5 84 TYR B CA 1
ATOM 2018 C C . TYR B 1 84 ? -3.482 17.891 -5.297 1 94.5 84 TYR B C 1
ATOM 2020 O O . TYR B 1 84 ? -4.5 17.625 -5.941 1 94.5 84 TYR B O 1
ATOM 2028 N N . THR B 1 85 ? -2.572 18.828 -5.535 1 90.5 85 THR B N 1
ATOM 2029 C CA . THR B 1 85 ? -2.645 19.594 -6.773 1 90.5 85 THR B CA 1
ATOM 2030 C C . THR B 1 85 ? -1.313 19.547 -7.52 1 90.5 85 THR B C 1
ATOM 2032 O O . THR B 1 85 ? -0.285 19.188 -6.938 1 90.5 85 THR B O 1
ATOM 2035 N N . GLY B 1 86 ? -1.312 19.734 -8.758 1 84.69 86 GLY B N 1
ATOM 2036 C CA . GLY B 1 86 ? -0.081 19.844 -9.523 1 84.69 86 GLY B CA 1
ATOM 2037 C C . GLY B 1 86 ? 0.583 18.516 -9.781 1 84.69 86 GLY B C 1
ATOM 2038 O O . GLY B 1 86 ? -0.091 17.516 -10.086 1 84.69 86 GLY B O 1
ATOM 2039 N N . GLU B 1 87 ? 1.99 18.453 -9.586 1 83.75 87 GLU B N 1
ATOM 2040 C CA . GLU B 1 87 ? 2.789 17.344 -10.078 1 83.75 87 GLU B CA 1
ATOM 2041 C C . GLU B 1 87 ? 2.666 16.125 -9.164 1 83.75 87 GLU B C 1
ATOM 2043 O O . GLU B 1 87 ? 2.852 14.984 -9.602 1 83.75 87 GLU B O 1
ATOM 2048 N N . TYR B 1 88 ? 2.275 16.328 -7.934 1 89.12 88 TYR B N 1
ATOM 2049 C CA . TYR B 1 88 ? 2.227 15.219 -6.992 1 89.12 88 TYR B CA 1
ATOM 2050 C C . TYR B 1 88 ? 0.805 14.688 -6.855 1 89.12 88 TYR B C 1
ATOM 2052 O O . TYR B 1 88 ? 0.56 13.742 -6.098 1 89.12 88 TYR B O 1
ATOM 2060 N N . ALA B 1 89 ? -0.097 15.258 -7.598 1 89.19 89 ALA B N 1
ATOM 2061 C CA . ALA B 1 89 ? -1.497 14.852 -7.504 1 89.19 89 ALA B CA 1
ATOM 2062 C C . ALA B 1 89 ? -1.756 13.578 -8.297 1 89.19 89 ALA B C 1
ATOM 2064 O O . ALA B 1 89 ? -2.426 13.609 -9.336 1 89.19 89 ALA B O 1
ATOM 2065 N N . VAL B 1 90 ? -1.315 12.492 -7.785 1 84.06 90 VAL B N 1
ATOM 2066 C CA . VAL B 1 90 ? -1.544 11.195 -8.406 1 84.06 90 VAL B CA 1
ATOM 2067 C C . VAL B 1 90 ? -2.969 10.727 -8.117 1 84.06 90 VAL B C 1
ATOM 2069 O O . VAL B 1 90 ? -3.342 10.531 -6.957 1 84.06 90 VAL B O 1
ATOM 2072 N N . THR B 1 91 ? -3.652 10.586 -9.273 1 83.12 91 THR B N 1
ATOM 2073 C CA . THR B 1 91 ? -5.027 10.133 -9.109 1 83.12 91 THR B CA 1
ATOM 2074 C C . THR B 1 91 ? -5.168 8.68 -9.555 1 83.12 91 THR B C 1
ATOM 2076 O O . THR B 1 91 ? -4.344 8.172 -10.32 1 83.12 91 THR B O 1
ATOM 2079 N N . ASP B 1 92 ? -6.16 7.965 -8.969 1 69.75 92 ASP B N 1
ATOM 2080 C CA . ASP B 1 92 ? -6.574 6.605 -9.305 1 69.75 92 ASP B CA 1
ATOM 2081 C C . ASP B 1 92 ? -5.426 5.617 -9.117 1 69.75 92 ASP B C 1
ATOM 2083 O O . ASP B 1 92 ? -5.168 4.785 -9.992 1 69.75 92 ASP B O 1
ATOM 2087 N N . GLY B 1 93 ? -4.695 5.762 -8.211 1 80.62 93 GLY B N 1
ATOM 2088 C CA . GLY B 1 93 ? -3.629 4.949 -7.652 1 80.62 93 GLY B CA 1
ATOM 2089 C C . GLY B 1 93 ? -3.236 5.367 -6.25 1 80.62 93 GLY B C 1
ATOM 2090 O O . GLY B 1 93 ? -3.809 6.305 -5.691 1 80.62 93 GLY B O 1
ATOM 2091 N N . LEU B 1 94 ? -2.326 4.594 -5.723 1 89.62 94 LEU B N 1
ATOM 2092 C CA . LEU B 1 94 ? -1.848 4.941 -4.387 1 89.62 94 LEU B CA 1
ATOM 2093 C C . LEU B 1 94 ? -1.139 6.293 -4.398 1 89.62 94 LEU B C 1
ATOM 2095 O O . LEU B 1 94 ? -0.183 6.488 -5.152 1 89.62 94 LEU B O 1
ATOM 2099 N N . HIS B 1 95 ? -1.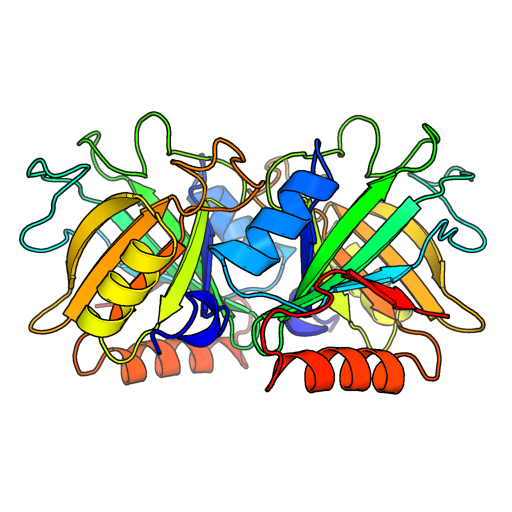64 7.207 -3.643 1 91.06 95 HIS B N 1
ATOM 2100 C CA . HIS B 1 95 ? -1.099 8.562 -3.602 1 91.06 95 HIS B CA 1
ATOM 2101 C C . HIS B 1 95 ? 0.088 8.648 -2.648 1 91.06 95 HIS B C 1
ATOM 2103 O O . HIS B 1 95 ? 1.146 9.172 -3.014 1 91.06 95 HIS B O 1
ATOM 2109 N N . HIS B 1 96 ? -0.123 8.195 -1.422 1 93.81 96 HIS B N 1
ATOM 2110 C CA . HIS B 1 96 ? 0.968 8.18 -0.453 1 93.81 96 HIS B CA 1
ATOM 2111 C C . HIS B 1 96 ? 0.746 7.102 0.607 1 93.81 96 HIS B C 1
ATOM 2113 O O . HIS B 1 96 ? -0.354 6.559 0.723 1 93.81 96 HIS B O 1
ATOM 2119 N N . ILE B 1 97 ? 1.784 6.773 1.284 1 95.25 97 ILE B N 1
ATOM 2120 C CA . ILE B 1 97 ? 1.753 5.891 2.447 1 95.25 97 ILE B CA 1
ATOM 2121 C C . ILE B 1 97 ? 2.084 6.688 3.707 1 95.25 97 ILE B C 1
ATOM 2123 O O . ILE B 1 97 ? 2.996 7.52 3.701 1 95.25 97 ILE B O 1
ATOM 2127 N N . CYS B 1 98 ? 1.32 6.453 4.77 1 97.5 98 CYS B N 1
ATOM 2128 C CA . CYS B 1 98 ? 1.554 7.195 6.004 1 97.5 98 CYS B CA 1
ATOM 2129 C C . CYS B 1 98 ? 2.15 6.297 7.078 1 97.5 98 CYS B C 1
ATOM 2131 O O . CYS B 1 98 ? 1.706 5.16 7.262 1 97.5 98 CYS B O 1
ATOM 2133 N N . ILE B 1 99 ? 3.15 6.773 7.703 1 98.25 99 ILE B N 1
ATOM 2134 C CA . ILE B 1 99 ? 3.707 6.215 8.93 1 98.25 99 ILE B CA 1
ATOM 2135 C C . ILE B 1 99 ? 3.309 7.082 10.117 1 98.25 99 ILE B C 1
ATOM 2137 O O . ILE B 1 99 ? 3.564 8.289 10.133 1 98.25 99 ILE B O 1
ATOM 2141 N N . PHE B 1 100 ? 2.648 6.527 11.062 1 98.56 100 PHE B N 1
ATOM 2142 C CA . PHE B 1 100 ? 2.41 7.223 12.32 1 98.56 100 PHE B CA 1
ATOM 2143 C C . PHE B 1 100 ? 3.639 7.152 13.219 1 98.56 100 PHE B C 1
ATOM 2145 O O . PHE B 1 100 ? 4.031 6.07 13.664 1 98.56 100 PHE B O 1
ATOM 2152 N N . VAL B 1 101 ? 4.23 8.312 13.523 1 98.5 101 VAL B N 1
ATOM 2153 C CA . VAL B 1 101 ? 5.52 8.328 14.203 1 98.5 101 VAL B CA 1
ATOM 2154 C C . VAL B 1 101 ? 5.352 8.859 15.625 1 98.5 101 VAL B C 1
ATOM 2156 O O . VAL B 1 101 ? 4.406 9.602 15.906 1 98.5 101 VAL B O 1
ATOM 2159 N N . GLU B 1 102 ? 6.281 8.492 16.469 1 97.12 102 GLU B N 1
ATOM 2160 C CA . GLU B 1 102 ? 6.285 8.961 17.859 1 97.12 102 GLU B CA 1
ATOM 2161 C C . GLU B 1 102 ? 6.898 10.352 17.969 1 97.12 102 GLU B C 1
ATOM 2163 O O . GLU B 1 102 ? 6.543 11.133 18.859 1 97.12 102 GLU B O 1
ATOM 2168 N N . SER B 1 103 ? 7.809 10.664 17.094 1 97.94 103 SER B N 1
ATOM 2169 C CA . SER B 1 103 ? 8.547 11.922 17.125 1 97.94 103 SER B CA 1
ATOM 2170 C C . SER B 1 103 ? 8.734 12.5 15.734 1 97.94 103 SER B C 1
ATOM 2172 O O . SER B 1 103 ? 9.438 11.914 14.906 1 97.94 103 SER B O 1
ATOM 2174 N N . ILE B 1 104 ? 8.195 13.68 15.523 1 98.56 104 ILE B N 1
ATOM 2175 C CA . ILE B 1 104 ? 8.336 14.344 14.234 1 98.56 104 ILE B CA 1
ATOM 2176 C C . ILE B 1 104 ? 9.789 14.781 14.031 1 98.56 104 ILE B C 1
ATOM 2178 O O . ILE B 1 104 ? 10.289 14.781 12.906 1 98.56 104 ILE B O 1
ATOM 2182 N N . GLU B 1 105 ? 10.453 15.094 15.078 1 98.25 105 GLU B N 1
ATOM 2183 C CA . GLU B 1 105 ? 11.859 15.469 14.992 1 98.25 105 GLU B CA 1
ATOM 2184 C C . GLU B 1 105 ? 12.703 14.305 14.477 1 98.25 105 GLU B C 1
ATOM 2186 O O . GLU B 1 105 ? 13.547 14.492 13.594 1 98.25 105 GLU B O 1
ATOM 2191 N N . GLU B 1 106 ? 12.453 13.164 15.008 1 98.5 106 GLU B N 1
ATOM 2192 C CA . GLU B 1 106 ? 13.164 11.984 14.523 1 98.5 106 GLU B CA 1
ATOM 2193 C C . GLU B 1 106 ? 12.844 11.711 13.055 1 98.5 106 GLU B C 1
ATOM 2195 O O . GLU B 1 106 ? 13.719 11.32 12.289 1 98.5 106 GLU B O 1
ATOM 2200 N N . ALA B 1 107 ? 11.594 11.914 12.719 1 98.56 107 ALA B N 1
ATOM 2201 C CA . ALA B 1 107 ? 11.18 11.711 11.336 1 98.56 107 ALA B CA 1
ATOM 2202 C C . ALA B 1 107 ? 11.922 12.656 10.398 1 98.56 107 ALA B C 1
ATOM 2204 O O . ALA B 1 107 ? 12.398 12.242 9.336 1 98.56 107 ALA B O 1
ATOM 2205 N N . ARG B 1 108 ? 11.992 13.883 10.75 1 98.25 108 ARG B N 1
ATOM 2206 C CA . ARG B 1 108 ? 12.711 14.859 9.938 1 98.25 108 ARG B CA 1
ATOM 2207 C C . ARG B 1 108 ? 14.18 14.469 9.773 1 98.25 108 ARG B C 1
ATOM 2209 O O . ARG B 1 108 ? 14.734 14.586 8.68 1 98.25 108 ARG B O 1
ATOM 2216 N N . ALA B 1 109 ? 14.789 14.016 10.852 1 98.25 109 ALA B N 1
ATOM 2217 C CA . ALA B 1 109 ? 16.188 13.602 10.797 1 98.25 109 ALA B CA 1
ATOM 2218 C C . ALA B 1 109 ? 16.375 12.422 9.859 1 98.25 109 ALA B C 1
ATOM 2220 O O . ALA B 1 109 ? 17.312 12.406 9.055 1 98.25 109 ALA B O 1
ATOM 2221 N N . ALA B 1 110 ? 15.523 11.43 9.969 1 97.31 110 ALA B N 1
ATOM 2222 C CA . ALA B 1 110 ? 15.586 10.258 9.102 1 97.31 110 ALA B CA 1
ATOM 2223 C C . ALA B 1 110 ? 15.453 10.656 7.633 1 97.31 110 ALA B C 1
ATOM 2225 O O . ALA B 1 110 ? 16.188 10.156 6.777 1 97.31 110 ALA B O 1
ATOM 2226 N N . CYS B 1 111 ? 14.531 11.523 7.34 1 95.94 111 CYS B N 1
ATOM 2227 C CA . CYS B 1 111 ? 14.281 11.977 5.977 1 95.94 111 CYS B CA 1
ATOM 2228 C C . CYS B 1 111 ? 15.477 12.75 5.434 1 95.94 111 CYS B C 1
ATOM 2230 O O . CYS B 1 111 ? 15.859 12.578 4.277 1 95.94 111 CYS B O 1
ATOM 2232 N N . ALA B 1 112 ? 15.992 13.578 6.281 1 95.81 112 ALA B N 1
ATOM 2233 C CA . ALA B 1 112 ? 17.188 14.328 5.879 1 95.81 112 ALA B CA 1
ATOM 2234 C C . ALA B 1 112 ? 18.328 13.391 5.535 1 95.81 112 ALA B C 1
ATOM 2236 O O . ALA B 1 112 ? 19 13.562 4.516 1 95.81 112 ALA B O 1
ATOM 2237 N N . GLU B 1 113 ? 18.578 12.43 6.391 1 95 113 GLU B N 1
ATOM 2238 C CA . GLU B 1 113 ? 19.641 11.461 6.164 1 95 113 GLU B CA 1
ATOM 2239 C C . GLU B 1 113 ? 19.422 10.695 4.863 1 95 113 GLU B C 1
ATOM 2241 O O . GLU B 1 113 ? 20.391 10.383 4.156 1 95 113 GLU B O 1
ATOM 2246 N N . ALA B 1 114 ? 18.203 10.438 4.52 1 92.44 114 ALA B N 1
ATOM 2247 C CA . ALA B 1 114 ? 17.859 9.695 3.311 1 92.44 114 ALA B CA 1
ATOM 2248 C C . ALA B 1 114 ? 17.906 10.594 2.082 1 92.44 114 ALA B C 1
ATOM 2250 O O . ALA B 1 114 ? 17.766 10.125 0.951 1 92.44 114 ALA B O 1
ATOM 2251 N N . GLY B 1 115 ? 18 11.844 2.27 1 90.81 115 GLY B N 1
ATOM 2252 C CA . GLY B 1 115 ? 18 12.789 1.162 1 90.81 115 GLY B CA 1
ATOM 2253 C C . GLY B 1 115 ? 16.609 13.086 0.639 1 90.81 115 GLY B C 1
ATOM 2254 O O . GLY B 1 115 ? 16.438 13.492 -0.513 1 90.81 115 GLY B O 1
ATOM 2255 N N . ALA B 1 116 ? 15.625 12.898 1.463 1 92.31 116 ALA B N 1
ATOM 2256 C CA . ALA B 1 116 ? 14.242 13.125 1.056 1 92.31 116 ALA B CA 1
ATOM 2257 C C . ALA B 1 116 ? 13.898 14.617 1.071 1 92.31 116 ALA B C 1
ATOM 2259 O O . ALA B 1 116 ? 14.383 15.359 1.927 1 92.31 116 ALA B O 1
ATOM 2260 N N . GLU B 1 117 ? 13.086 14.977 0.15 1 93.19 117 GLU B N 1
ATOM 2261 C CA . GLU B 1 117 ? 12.617 16.359 0.076 1 93.19 117 GLU B CA 1
ATOM 2262 C C . GLU B 1 117 ? 11.297 16.531 0.819 1 93.19 117 GLU B C 1
ATOM 2264 O O . GLU B 1 117 ? 10.336 15.805 0.563 1 93.19 117 GLU B O 1
ATOM 2269 N N . ILE B 1 118 ? 11.234 17.484 1.732 1 96 118 ILE B N 1
ATOM 2270 C CA . ILE B 1 118 ? 9.977 17.797 2.398 1 96 118 ILE B CA 1
ATOM 2271 C C . ILE B 1 118 ? 9.07 18.578 1.447 1 96 118 ILE B C 1
ATOM 2273 O O . ILE B 1 118 ? 9.438 19.641 0.966 1 96 118 ILE B O 1
ATOM 2277 N N . LEU B 1 119 ? 7.965 18.047 1.175 1 96.06 119 LEU B N 1
ATOM 2278 C CA . LEU B 1 119 ? 6.996 18.656 0.277 1 96.06 119 LEU B CA 1
ATOM 2279 C C . LEU B 1 119 ? 5.969 19.484 1.061 1 96.06 119 LEU B C 1
ATOM 2281 O O . LEU B 1 119 ? 5.621 20.594 0.666 1 96.06 119 LEU B O 1
ATOM 2285 N N . VAL B 1 120 ? 5.477 18.891 2.121 1 97.81 120 VAL B N 1
ATOM 2286 C CA . VAL B 1 120 ? 4.449 19.5 2.957 1 97.81 120 VAL B CA 1
ATOM 2287 C C . VAL B 1 120 ? 4.863 19.438 4.426 1 97.81 120 VAL B C 1
ATOM 2289 O O . VAL B 1 120 ? 5.414 18.422 4.871 1 97.81 120 VAL B O 1
ATOM 2292 N N . GLU B 1 121 ? 4.578 20.438 5.16 1 98.69 121 GLU B N 1
ATOM 2293 C CA . GLU B 1 121 ? 4.672 20.422 6.617 1 98.69 121 GLU B CA 1
ATOM 2294 C C . GLU B 1 121 ? 3.559 21.25 7.25 1 98.69 121 GLU B C 1
ATOM 2296 O O . GLU B 1 121 ? 3.078 22.219 6.652 1 98.69 121 GLU B O 1
ATOM 2301 N N . GLY B 1 122 ? 3.131 20.828 8.375 1 98.62 122 GLY B N 1
ATOM 2302 C CA . GLY B 1 122 ? 2.084 21.562 9.07 1 98.62 122 GLY B CA 1
ATOM 2303 C C . GLY B 1 122 ? 1.728 20.953 10.414 1 98.62 122 GLY B C 1
ATOM 2304 O O . GLY B 1 122 ? 2.223 19.875 10.766 1 98.62 122 GLY B O 1
ATOM 2305 N N . LYS B 1 123 ? 0.934 21.656 11.148 1 98.5 123 LYS B N 1
ATOM 2306 C CA . LYS B 1 123 ? 0.449 21.203 12.445 1 98.5 123 LYS B CA 1
ATOM 2307 C C . LYS B 1 123 ? -0.896 20.5 12.32 1 98.5 123 LYS B C 1
ATOM 2309 O O . LYS B 1 123 ? -1.689 20.812 11.43 1 98.5 123 LYS B O 1
ATOM 2314 N N . VAL B 1 124 ? -1.121 19.516 13.141 1 96.69 124 VAL B N 1
ATOM 2315 C CA . VAL B 1 124 ? -2.375 18.781 13.211 1 96.69 124 VAL B CA 1
ATOM 2316 C C . VAL B 1 124 ? -2.957 18.875 14.625 1 96.69 124 VAL B C 1
ATOM 2318 O O . VAL B 1 124 ? -2.379 18.359 15.578 1 96.69 124 VAL B O 1
ATOM 2321 N N . GLY B 1 125 ? -4.074 19.453 14.703 1 93.06 125 GLY B N 1
ATOM 2322 C CA . GLY B 1 125 ? -4.656 19.672 16.016 1 93.06 125 GLY B CA 1
ATOM 2323 C C . GLY B 1 125 ? -3.795 20.531 16.906 1 93.06 125 GLY B C 1
ATOM 2324 O O . GLY B 1 125 ? -3.125 21.453 16.438 1 93.06 125 GLY B O 1
ATOM 2325 N N . ALA B 1 126 ? -3.869 20.312 18.25 1 92.19 126 ALA B N 1
ATOM 2326 C CA . ALA B 1 126 ? -3.229 21.172 19.234 1 92.19 126 ALA B CA 1
ATOM 2327 C C . ALA B 1 126 ? -1.735 20.875 19.344 1 92.19 126 ALA B C 1
ATOM 2329 O O . ALA B 1 126 ? -0.932 21.781 19.609 1 92.19 126 ALA B O 1
ATOM 2330 N N . ASP B 1 127 ? -1.354 19.641 19.094 1 96.69 127 ASP B N 1
ATOM 2331 C CA . ASP B 1 127 ? 0.034 19.297 19.406 1 96.69 127 ASP B CA 1
ATOM 2332 C C . ASP B 1 127 ? 0.588 18.297 18.391 1 96.69 127 ASP B C 1
ATOM 2334 O O . ASP B 1 127 ? 1.669 17.734 18.594 1 96.69 127 ASP B O 1
ATOM 2338 N N . GLY B 1 128 ? -0.158 18 17.359 1 98.06 128 GLY B N 1
ATOM 2339 C CA . GLY B 1 128 ? 0.326 17.109 16.312 1 98.06 128 GLY B CA 1
ATOM 2340 C C . GLY B 1 128 ? 1.078 17.828 15.219 1 98.06 128 GLY B C 1
ATOM 2341 O O . GLY B 1 128 ? 1.007 19.062 15.109 1 98.06 128 GLY B O 1
ATOM 2342 N N . GLU B 1 129 ? 1.823 17.094 14.422 1 98.75 129 GLU B N 1
ATOM 2343 C CA . GLU B 1 129 ? 2.586 17.625 13.305 1 98.75 129 GLU B CA 1
ATOM 2344 C C . GLU B 1 129 ? 2.775 16.578 12.211 1 98.75 129 GLU B C 1
ATOM 2346 O O . GLU B 1 129 ? 2.854 15.391 12.492 1 98.75 129 GLU B O 1
ATOM 2351 N N . VAL B 1 130 ? 2.867 17.109 10.984 1 98.81 130 VAL B N 1
ATOM 2352 C CA . VAL B 1 130 ? 2.973 16.188 9.859 1 98.81 130 VAL B CA 1
ATOM 2353 C C . VAL B 1 130 ? 3.982 16.719 8.844 1 98.81 130 VAL B C 1
ATOM 2355 O O . VAL B 1 130 ? 4.094 17.938 8.648 1 98.81 130 VAL B O 1
ATOM 2358 N N . ILE B 1 131 ? 4.688 15.836 8.227 1 98.69 131 ILE B N 1
ATOM 2359 C CA . ILE B 1 131 ? 5.438 16.141 7.012 1 98.69 131 ILE B CA 1
ATOM 2360 C C . ILE B 1 131 ? 5.117 15.094 5.941 1 98.69 131 ILE B C 1
ATOM 2362 O O . ILE B 1 131 ? 4.855 13.93 6.258 1 98.69 131 ILE B O 1
ATOM 2366 N N . TYR B 1 132 ? 5.031 15.539 4.738 1 97.44 132 TYR B N 1
ATOM 2367 C CA . TYR B 1 132 ? 5.074 14.703 3.543 1 97.44 132 TYR B CA 1
ATOM 2368 C C . TYR B 1 132 ? 6.406 14.859 2.818 1 97.44 132 TYR B C 1
ATOM 2370 O O . TYR B 1 132 ? 6.871 15.977 2.592 1 97.44 132 TYR B O 1
ATOM 2378 N N . VAL B 1 133 ? 6.941 13.734 2.395 1 95.88 133 VAL B N 1
ATOM 2379 C CA . VAL B 1 133 ? 8.266 13.828 1.784 1 95.88 133 VAL B CA 1
ATOM 2380 C C . VAL B 1 133 ? 8.297 13.031 0.482 1 95.88 133 VAL B C 1
ATOM 2382 O O . VAL B 1 133 ? 7.547 12.062 0.323 1 95.88 133 VAL B O 1
ATOM 2385 N N . ASP B 1 134 ? 9.047 13.469 -0.48 1 92.75 134 ASP B N 1
ATOM 2386 C CA . ASP B 1 134 ? 9.477 12.711 -1.647 1 92.75 134 ASP B CA 1
ATOM 2387 C C . ASP B 1 134 ? 10.844 12.062 -1.406 1 92.75 134 ASP B C 1
ATOM 2389 O O . ASP B 1 134 ? 11.875 12.734 -1.475 1 92.75 134 ASP B O 1
ATOM 2393 N N . PRO B 1 135 ? 10.797 10.758 -1.066 1 89.44 135 PRO B N 1
ATOM 2394 C CA . PRO B 1 135 ? 12.07 10.117 -0.738 1 89.44 135 PRO B CA 1
ATOM 2395 C C . PRO B 1 135 ? 12.984 9.969 -1.951 1 89.44 135 PRO B C 1
ATOM 2397 O O . PRO B 1 135 ? 14.18 9.695 -1.8 1 89.44 135 PRO B O 1
ATOM 2400 N N . GLY B 1 136 ? 12.453 9.844 -3.168 1 73.69 136 GLY B N 1
ATOM 2401 C CA . GLY B 1 136 ? 13.234 9.602 -4.371 1 73.69 136 GLY B CA 1
ATOM 2402 C C . GLY B 1 136 ? 13.695 10.875 -5.051 1 73.69 136 GLY B C 1
ATOM 2403 O O . GLY B 1 136 ? 14.305 10.828 -6.121 1 73.69 136 GLY B O 1
ATOM 2404 N N . ALA B 1 137 ? 13.125 12.086 -4.68 1 54.97 137 ALA B N 1
ATOM 2405 C CA . ALA B 1 137 ? 13.414 13.352 -5.352 1 54.97 137 ALA B CA 1
ATOM 2406 C C . ALA B 1 137 ? 14.898 13.453 -5.719 1 54.97 137 ALA B C 1
ATOM 2408 O O . ALA B 1 137 ? 15.242 13.805 -6.848 1 54.97 137 ALA B O 1
ATOM 2409 N N . ARG B 1 138 ? 15.727 13.5 -4.879 1 46.41 138 ARG B N 1
ATOM 2410 C CA . ARG B 1 138 ? 17.125 13.688 -5.25 1 46.41 138 ARG B CA 1
ATOM 2411 C C . ARG B 1 138 ? 17.656 12.484 -6.02 1 46.41 138 ARG B C 1
ATOM 2413 O O . ARG B 1 138 ? 18.703 12.562 -6.672 1 46.41 138 ARG B O 1
ATOM 2420 N N . ASN B 1 139 ? 17.188 11.422 -5.695 1 46.72 139 ASN B N 1
ATOM 2421 C CA . ASN B 1 139 ? 17.984 10.297 -6.188 1 46.72 139 ASN B CA 1
ATOM 2422 C C . ASN B 1 139 ? 17.516 9.836 -7.566 1 46.72 139 ASN B C 1
ATOM 2424 O O . ASN B 1 139 ? 17.969 8.812 -8.07 1 46.72 139 ASN B O 1
ATOM 2428 N N . GLY B 1 140 ? 16.906 10.93 -8.352 1 43 140 GLY B N 1
ATOM 2429 C CA . GLY B 1 140 ? 16.578 10.516 -9.711 1 43 140 GLY B CA 1
ATOM 2430 C C . GLY B 1 140 ? 15.602 9.359 -9.766 1 43 140 GLY B C 1
ATOM 2431 O O . GLY B 1 140 ? 15.172 8.953 -10.852 1 43 140 GLY B O 1
ATOM 2432 N N . GLY B 1 141 ? 15.719 8.461 -8.906 1 40.88 141 GLY B N 1
ATOM 2433 C CA . GLY B 1 141 ? 15.016 7.191 -9 1 40.88 141 GLY B CA 1
ATOM 2434 C C . GLY B 1 141 ? 13.609 7.246 -8.43 1 40.88 141 GLY B C 1
ATOM 2435 O O . GLY B 1 141 ? 13.422 7.195 -7.215 1 40.88 141 GLY B O 1
ATOM 2436 N N . GLY B 1 142 ? 12.867 8.234 -8.906 1 42.06 142 GLY B N 1
ATOM 2437 C CA . GLY B 1 142 ? 11.469 8.062 -8.539 1 42.06 142 GLY B CA 1
ATOM 2438 C C . GLY B 1 142 ? 11.125 6.641 -8.156 1 42.06 142 GLY B C 1
ATOM 2439 O O . GLY B 1 142 ? 10.883 5.797 -9.023 1 42.06 142 GLY B O 1
ATOM 2440 N N . GLY B 1 143 ? 12.07 6.039 -7.438 1 43.88 143 GLY B N 1
ATOM 2441 C CA . GLY B 1 143 ? 11.414 4.758 -7.215 1 43.88 143 GLY B CA 1
ATOM 2442 C C . GLY B 1 143 ? 9.898 4.863 -7.203 1 43.88 143 GLY B C 1
ATOM 2443 O O . GLY B 1 143 ? 9.344 5.961 -7.105 1 43.88 143 GLY B O 1
ATOM 2444 N N . PRO B 1 144 ? 9.344 3.951 -7.934 1 47.22 144 PRO B N 1
ATOM 2445 C CA . PRO B 1 144 ? 7.887 3.844 -7.934 1 47.22 144 PRO B CA 1
ATOM 2446 C C . PRO B 1 144 ? 7.266 4.215 -6.586 1 47.22 144 PRO B C 1
ATOM 2448 O O . PRO B 1 144 ? 6.078 3.969 -6.363 1 47.22 144 PRO B O 1
ATOM 2451 N N . GLY B 1 145 ? 8.258 4.852 -5.703 1 57.72 145 GLY B N 1
ATOM 2452 C CA . GLY B 1 145 ? 7.559 4.965 -4.434 1 57.72 145 GLY B CA 1
ATOM 2453 C C . GLY B 1 145 ? 6.648 6.18 -4.359 1 57.72 145 GLY B C 1
ATOM 2454 O O . GLY B 1 145 ? 6.414 6.848 -5.367 1 57.72 145 GLY B O 1
ATOM 2455 N N . HIS B 1 146 ? 5.922 6.18 -3.467 1 77.31 146 HIS B N 1
ATOM 2456 C CA . HIS B 1 146 ? 4.879 7.145 -3.135 1 77.31 146 HIS B CA 1
ATOM 2457 C C . HIS B 1 146 ? 5.395 8.211 -2.176 1 77.31 146 HIS B C 1
ATOM 2459 O O . HIS B 1 146 ? 6.461 8.047 -1.574 1 77.31 146 HIS B O 1
ATOM 2465 N N . VAL B 1 147 ? 4.941 9.422 -2.346 1 91.44 147 VAL B N 1
ATOM 2466 C CA . VAL B 1 147 ? 5.051 10.344 -1.226 1 91.44 147 VAL B CA 1
ATOM 2467 C C . VAL B 1 147 ? 4.852 9.594 0.089 1 91.44 147 VAL B C 1
ATOM 2469 O O . VAL B 1 147 ? 4.008 8.695 0.178 1 91.44 147 VAL B O 1
ATOM 2472 N N . ILE B 1 148 ? 5.75 9.859 1.049 1 96.06 148 ILE B N 1
ATOM 2473 C CA . ILE B 1 148 ? 5.598 9.281 2.381 1 96.06 148 ILE B CA 1
ATOM 2474 C C . ILE B 1 148 ? 5.125 10.359 3.355 1 96.06 148 ILE B C 1
ATOM 2476 O O . ILE B 1 148 ? 5.711 11.445 3.424 1 96.06 148 ILE B O 1
ATOM 2480 N N . GLU B 1 149 ? 4.07 10.07 4 1 97.94 149 GLU B N 1
ATOM 2481 C CA . GLU B 1 149 ? 3.57 10.914 5.086 1 97.94 149 GLU B CA 1
ATOM 2482 C C . GLU B 1 149 ? 4.07 10.422 6.441 1 97.94 149 GLU B C 1
ATOM 2484 O O . GLU B 1 149 ? 3.979 9.234 6.746 1 97.94 149 GLU B O 1
ATOM 2489 N N . LEU B 1 150 ? 4.695 11.25 7.184 1 98.69 150 LEU B N 1
ATOM 2490 C CA . LEU B 1 150 ? 5.059 10.977 8.57 1 98.69 150 LEU B CA 1
ATOM 2491 C C . LEU B 1 150 ? 4.266 11.867 9.523 1 98.69 150 LEU B C 1
ATOM 2493 O O . LEU B 1 150 ? 4.418 13.094 9.508 1 98.69 150 LEU B O 1
ATOM 2497 N N . LEU B 1 151 ? 3.451 11.25 10.352 1 98.75 151 LEU B N 1
ATOM 2498 C CA . LEU B 1 151 ? 2.477 11.977 11.156 1 98.75 151 LEU B CA 1
ATOM 2499 C C . LEU B 1 151 ? 2.676 11.688 12.641 1 98.75 151 LEU B C 1
ATOM 2501 O O . LEU B 1 151 ? 2.543 10.547 13.078 1 98.75 151 LEU B O 1
ATOM 2505 N N . GLN B 1 152 ? 3.074 12.641 13.383 1 98.69 152 GLN B N 1
ATOM 2506 C CA . GLN B 1 152 ? 2.918 12.617 14.836 1 98.69 152 GLN B CA 1
ATOM 2507 C C . GLN B 1 152 ? 1.527 13.094 15.242 1 98.69 152 GLN B C 1
ATOM 2509 O O . GLN B 1 152 ? 1.237 14.297 15.203 1 98.69 152 GLN B O 1
ATOM 2514 N N . ASN B 1 153 ? 0.73 12.211 15.609 1 96.88 153 ASN B N 1
ATOM 2515 C CA . ASN B 1 153 ? -0.678 12.5 15.867 1 96.88 153 ASN B CA 1
ATOM 2516 C C . ASN B 1 153 ? -0.854 13.406 17.078 1 96.88 153 ASN B C 1
ATOM 2518 O O . ASN B 1 153 ? -0.027 13.398 17.984 1 96.88 153 ASN B O 1
ATOM 2522 N N . MET B 1 154 ? -1.921 14.125 17.047 1 95 154 MET B N 1
ATOM 2523 C CA . MET B 1 154 ? -2.309 14.898 18.219 1 95 154 MET B CA 1
ATOM 2524 C C . MET B 1 154 ? -2.717 13.977 19.359 1 95 154 MET B C 1
ATOM 2526 O O . MET B 1 154 ? -3.08 12.82 19.141 1 95 154 MET B O 1
ATOM 2530 N N . THR B 1 155 ? -2.695 14.523 20.531 1 93.12 155 THR B N 1
ATOM 2531 C CA . THR B 1 155 ? -3.184 13.789 21.703 1 93.12 155 THR B CA 1
ATOM 2532 C C . THR B 1 155 ? -4.641 13.383 21.5 1 93.12 155 THR B C 1
ATOM 2534 O O . THR B 1 155 ? -5.461 14.188 21.062 1 93.12 155 THR B O 1
ATOM 2537 N N . GLY B 1 156 ? -4.988 12.156 21.703 1 92.69 156 GLY B N 1
ATOM 2538 C CA . GLY B 1 156 ? -6.359 11.672 21.609 1 92.69 156 GLY B CA 1
ATOM 2539 C C . GLY B 1 156 ? -6.684 11.031 20.281 1 92.69 156 GLY B C 1
ATOM 2540 O O . GLY B 1 156 ? -7.719 10.383 20.125 1 92.69 156 GLY B O 1
ATOM 2541 N N . ALA B 1 157 ? -5.863 11.227 19.266 1 94.44 157 ALA B N 1
ATOM 2542 C CA . ALA B 1 157 ? -6.113 10.695 17.938 1 94.44 157 ALA B CA 1
ATOM 2543 C C . ALA B 1 157 ? -6.207 9.172 17.969 1 94.44 157 ALA B C 1
ATOM 2545 O O . ALA B 1 157 ? -6.988 8.578 17.219 1 94.44 157 ALA B O 1
ATOM 2546 N N . ASP B 1 158 ? -5.426 8.5 18.844 1 94.69 158 ASP B N 1
ATOM 2547 C CA . ASP B 1 158 ? -5.402 7.047 18.922 1 94.69 158 ASP B CA 1
ATOM 2548 C C . ASP B 1 158 ? -6.781 6.492 19.281 1 94.69 158 ASP B C 1
ATOM 2550 O O . ASP B 1 158 ? -7.18 5.441 18.766 1 94.69 158 ASP B O 1
ATOM 2554 N N . ALA B 1 159 ? -7.445 7.23 20.156 1 95.56 159 ALA B N 1
ATOM 2555 C CA . ALA B 1 159 ? -8.781 6.797 20.547 1 95.56 159 ALA B CA 1
ATOM 2556 C C . ALA B 1 159 ? -9.758 6.871 19.375 1 95.56 159 ALA B C 1
ATOM 2558 O O . ALA B 1 159 ? -10.594 5.988 19.203 1 95.56 159 ALA B O 1
ATOM 2559 N N . ILE B 1 160 ? -9.625 7.902 18.578 1 95.25 160 ILE B N 1
ATOM 2560 C CA . ILE B 1 160 ? -10.477 8.086 17.406 1 95.25 160 ILE B CA 1
ATOM 2561 C C . ILE B 1 160 ? -10.188 6.992 16.391 1 95.25 160 ILE B C 1
ATOM 2563 O O . ILE B 1 160 ? -11.109 6.367 15.859 1 95.25 160 ILE B O 1
ATOM 2567 N N . PHE B 1 161 ? -8.938 6.695 16.125 1 97.25 161 PHE B N 1
ATOM 2568 C CA . PHE B 1 161 ? -8.547 5.676 15.164 1 97.25 161 PHE B CA 1
ATOM 2569 C C . PHE B 1 161 ? -9 4.297 15.617 1 97.25 161 PHE B C 1
ATOM 2571 O O . PHE B 1 161 ? -9.438 3.479 14.805 1 97.25 161 PHE B O 1
ATOM 2578 N N . GLN B 1 162 ? -8.883 4.062 16.922 1 97.44 162 GLN B N 1
ATOM 2579 C CA . GLN B 1 162 ? -9.352 2.787 17.453 1 97.44 162 GLN B CA 1
ATOM 2580 C C . GLN B 1 162 ? -10.859 2.646 17.297 1 97.44 162 GLN B C 1
ATOM 2582 O O . GLN B 1 162 ? -11.359 1.562 16.969 1 97.44 162 GLN B O 1
ATOM 2587 N N . MET B 1 163 ? -11.578 3.762 17.578 1 96.75 163 MET B N 1
ATOM 2588 C CA . MET B 1 163 ? -13.023 3.762 17.391 1 96.75 163 MET B CA 1
ATOM 2589 C C . MET B 1 163 ? -13.383 3.412 15.953 1 96.75 163 MET B C 1
ATOM 2591 O O . MET B 1 163 ? -14.266 2.592 15.703 1 96.75 163 MET B O 1
ATOM 2595 N N . ILE B 1 164 ? -12.734 4.043 15 1 97.94 164 ILE B N 1
ATOM 2596 C CA . ILE B 1 164 ? -12.984 3.785 13.586 1 97.94 164 ILE B CA 1
ATOM 2597 C C . ILE B 1 164 ? -12.664 2.328 13.266 1 97.94 164 ILE B C 1
ATOM 2599 O O . ILE B 1 164 ? -13.43 1.658 12.57 1 97.94 164 ILE B O 1
ATOM 2603 N N . LYS B 1 165 ? -11.539 1.82 13.773 1 98 165 LYS B N 1
ATOM 2604 C CA . LYS B 1 165 ? -11.148 0.431 13.562 1 98 165 LYS B CA 1
ATOM 2605 C C . LYS B 1 165 ? -12.195 -0.53 14.109 1 98 165 LYS B C 1
ATOM 2607 O O . LYS B 1 165 ? -12.578 -1.49 13.438 1 98 165 LYS B O 1
ATOM 2612 N N . ASP B 1 166 ? -12.672 -0.26 15.289 1 97.44 166 ASP B N 1
ATOM 2613 C CA . ASP B 1 166 ? -13.672 -1.107 15.945 1 97.44 166 ASP B CA 1
ATOM 2614 C C . ASP B 1 166 ? -14.977 -1.117 15.156 1 97.44 166 ASP B C 1
ATOM 2616 O O . ASP B 1 166 ? -15.672 -2.139 15.102 1 97.44 166 ASP B O 1
ATOM 2620 N N . ALA B 1 167 ? -15.312 0.027 14.586 1 96.56 167 ALA B N 1
ATOM 2621 C CA . ALA B 1 167 ? -16.547 0.137 13.805 1 96.56 167 ALA B CA 1
ATOM 2622 C C . ALA B 1 167 ? -16.516 -0.792 12.594 1 96.56 167 ALA B C 1
ATOM 2624 O O . ALA B 1 167 ? -17.562 -1.202 12.086 1 96.56 167 ALA B O 1
ATOM 2625 N N . GLY B 1 168 ? -15.32 -1.14 12.117 1 96.75 168 GLY B N 1
ATOM 2626 C CA . GLY B 1 168 ? -15.172 -1.989 10.945 1 96.75 168 GLY B CA 1
ATOM 2627 C C . GLY B 1 168 ? -15.359 -3.463 11.25 1 96.75 168 GLY B C 1
ATOM 2628 O O . GLY B 1 168 ? -15.695 -4.25 10.367 1 96.75 168 GLY B O 1
ATOM 2629 N N . LYS B 1 169 ? -15.031 -4.098 12.422 1 92.75 169 LYS B N 1
ATOM 2630 C CA . LYS B 1 169 ? -15.016 -5.512 12.789 1 92.75 169 LYS B CA 1
ATOM 2631 C C . LYS B 1 169 ? -16.391 -6.152 12.57 1 92.75 169 LYS B C 1
ATOM 2633 O O . LYS B 1 169 ? -16.484 -7.273 12.07 1 92.75 169 LYS B O 1
ATOM 2638 N N . ASP B 1 170 ? -17.5 -5.465 12.75 1 86.81 170 ASP B N 1
ATOM 2639 C CA . ASP B 1 170 ? -18.828 -6.066 12.586 1 86.81 170 ASP B CA 1
ATOM 2640 C C . ASP B 1 170 ? -19.734 -5.188 11.727 1 86.81 170 ASP B C 1
ATOM 2642 O O . ASP B 1 170 ? -20.953 -5.191 11.898 1 86.81 170 ASP B O 1
ATOM 2646 N N . TRP B 1 171 ? -19.031 -4.508 10.922 1 94.69 171 TRP B N 1
ATOM 2647 C CA . TRP B 1 171 ? -19.797 -3.615 10.062 1 94.69 171 TRP B CA 1
ATOM 2648 C C . TRP B 1 171 ? -20.609 -4.406 9.047 1 94.69 171 TRP B C 1
ATOM 2650 O O . TRP B 1 171 ? -20.094 -5.328 8.406 1 94.69 171 TRP B O 1
ATOM 2660 N N . ASP B 1 172 ? -21.844 -4.113 8.867 1 92.38 172 ASP B N 1
ATOM 2661 C CA . ASP B 1 172 ? -22.75 -4.91 8.055 1 92.38 172 ASP B CA 1
ATOM 2662 C C . ASP B 1 172 ? -23.016 -4.246 6.711 1 92.38 172 ASP B C 1
ATOM 2664 O O . ASP B 1 172 ? -23.922 -4.652 5.973 1 92.38 172 ASP B O 1
ATOM 2668 N N . GLY B 1 173 ? -22.328 -3.223 6.434 1 93.94 173 GLY B N 1
ATOM 2669 C CA . GLY B 1 173 ? -22.484 -2.562 5.148 1 93.94 173 GLY B CA 1
ATOM 2670 C C . GLY B 1 173 ? -23.375 -1.337 5.211 1 93.94 173 GLY B C 1
ATOM 2671 O O . GLY B 1 173 ? -23.469 -0.578 4.242 1 93.94 173 GLY B O 1
ATOM 2672 N N . THR B 1 174 ? -23.922 -1.054 6.406 1 94.88 174 THR B N 1
ATOM 2673 C CA . THR B 1 174 ? -24.859 0.063 6.531 1 94.88 174 THR B CA 1
ATOM 2674 C C . THR B 1 174 ? -24.109 1.366 6.785 1 94.88 174 THR B C 1
ATOM 2676 O O . THR B 1 174 ? -23.047 1.365 7.418 1 94.88 174 THR B O 1
ATOM 2679 N N . GLU B 1 175 ? -24.625 2.469 6.32 1 96.56 175 GLU B N 1
ATOM 2680 C CA . GLU B 1 175 ? -24.031 3.793 6.492 1 96.56 175 GLU B CA 1
ATOM 2681 C C . GLU B 1 175 ? -22.531 3.764 6.211 1 96.56 175 GLU B C 1
ATOM 2683 O O . GLU B 1 175 ? -21.734 4.031 7.102 1 96.56 175 GLU B O 1
ATOM 2688 N N . PRO B 1 176 ? -22.234 3.436 5.016 1 97.44 176 PRO B N 1
ATOM 2689 C CA . PRO B 1 176 ? -20.828 3.191 4.691 1 97.44 176 PRO B CA 1
ATOM 2690 C C . PRO B 1 176 ? -19.953 4.438 4.855 1 97.44 176 PRO B C 1
ATOM 2692 O O . PRO B 1 176 ? -18.734 4.332 4.973 1 97.44 176 PRO B O 1
ATOM 2695 N N . LEU B 1 177 ? -20.578 5.594 4.754 1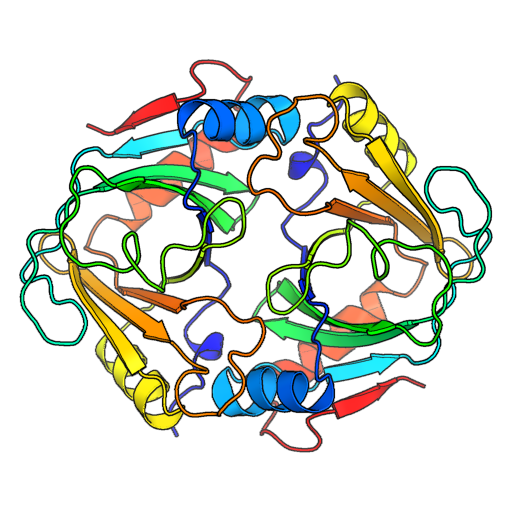 97.75 177 LEU B N 1
ATOM 2696 C CA . LEU B 1 177 ? -19.906 6.863 4.969 1 97.75 177 LEU B CA 1
ATOM 2697 C C . LEU B 1 177 ? -20.547 7.645 6.109 1 97.75 177 LEU B C 1
ATOM 2699 O O . LEU B 1 177 ? -21.719 8.031 6.02 1 97.75 177 LEU B O 1
ATOM 2703 N N . ARG B 1 178 ? -19.75 7.828 7.156 1 97.69 178 ARG B N 1
ATOM 2704 C CA . ARG B 1 178 ? -20.219 8.484 8.367 1 97.69 178 ARG B CA 1
ATOM 2705 C C . ARG B 1 178 ? -19.469 9.781 8.625 1 97.69 178 ARG B C 1
ATOM 2707 O O . ARG B 1 178 ? -18.297 9.914 8.242 1 97.69 178 ARG B O 1
ATOM 2714 N N . LYS B 1 179 ? -20.062 10.719 9.242 1 93.12 179 LYS B N 1
ATOM 2715 C CA . LYS B 1 179 ? -19.406 11.977 9.594 1 93.12 179 LYS B CA 1
ATOM 2716 C C . LYS B 1 179 ? -18.828 11.914 11 1 93.12 179 LYS B C 1
ATOM 2718 O O . LYS B 1 179 ? -19.469 11.398 11.922 1 93.12 179 LYS B O 1
ATOM 2723 N N . LEU B 1 180 ? -17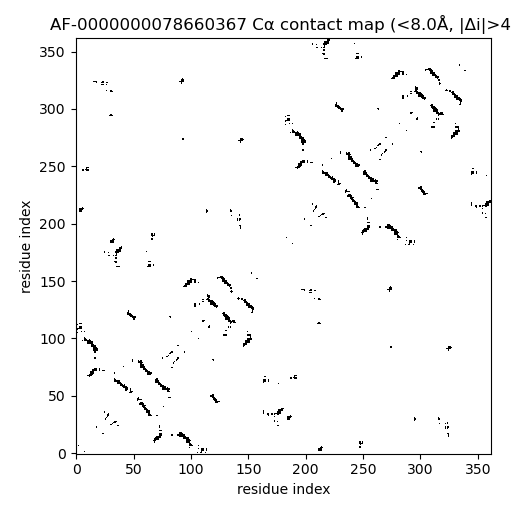.562 12.281 11.016 1 84.12 180 LEU B N 1
ATOM 2724 C CA . LEU B 1 180 ? -16.938 12.422 12.32 1 84.12 180 LEU B CA 1
ATOM 2725 C C . LEU B 1 180 ? -17.109 13.844 12.852 1 84.12 180 LEU B C 1
ATOM 2727 O O . LEU B 1 180 ? -16.734 14.812 12.195 1 84.12 180 LEU B O 1
ATOM 2731 N N . GLY B 1 181 ? -17.844 14.023 13.969 1 65.44 181 GLY B N 1
ATOM 2732 C CA . GLY B 1 181 ? -18.156 15.297 14.594 1 65.44 181 GLY B CA 1
ATOM 2733 C C . GLY B 1 181 ? -19.578 15.758 14.32 1 65.44 181 GLY B C 1
ATOM 2734 O O . GLY B 1 181 ? -20.25 15.25 13.422 1 65.44 181 GLY B O 1
#

Radius of gyration: 19.81 Å; Cα contacts (8 Å, |Δi|>4): 927; chains: 2; bounding box: 50×57×45 Å

Secondary structure (DSSP, 8-state):
-PPPGGGG----EEEE--SSHHHHHHIIIIIS----EEEEEEE--EEEEETTEE----EEEEEEEETTEEEEEEEE-S--SSTTSGGG---SSEEEEEEE-S-HHHHHHHHHHHTPEEEEEEEETTTEEEEEEETTTTTTS--S--EEEEEEPPTTHHHHHHHHHHHHHT--SSS-EEE--/-PPPGGGG----EEEE--SSHHHHHHIIIIIS----EEEEEEE--EEEEETTEE----EEEEEEEETTEEEEEEEE-S--SSTTSGGG---SSEEEEEEE-S-HHHHHHHHHHHTPEEEEEEEETTTEEEEEEETTTTTT---S--EEEEEEPPTTHHHHHHHHHHHHHT--SSS-EEE--